Protein 3TJT (pdb70)

InterPro domains:
  IPR001189 Manganese/iron superoxide dismutase [PIRSF000349] (23-232)
  IPR001189 Manganese/iron superoxide dismutase [PR01703] (35-46)
  IPR001189 Manganese/iron superoxide dismutase [PR01703] (56-69)
  IPR001189 Manganese/iron superoxide dismutase [PR01703] (102-115)
  IPR001189 Manganese/iron superoxide dismutase [PR01703] (154-162)
  IPR001189 Manganese/iron superoxide dismutase [PR01703] (191-203)
  IPR019831 Manganese/iron superoxide dismutase, N-terminal [PF00081] (31-118)
  IPR019832 Manganese/iron superoxide dismutase, C-terminal [PF02777] (125-223)
  IPR019833 Manganese/iron superoxide dismutase, binding site [PS00088] (193-200)
  IPR036314 Manganese/iron superoxide dismutase, C-terminal domain superfamily [G3DSA:3.55.40.20] (120-234)
  IPR036314 Manganese/iron superoxide dismutase, C-terminal domain superfamily [SSF54719] (121-231)
  IPR036324 Manganese/iron superoxide dismutase, N-terminal domain superfamily [G3DSA:1.10.287.990] (49-119)
  IPR036324 Manganese/iron superoxide dismutase, N-terminal domain superfamily [SSF46609] (29-120)

Organism: Clostridioides difficile (strain 630) (NCBI:txid272563)

Radius of gyration: 16.67 Å; Cα contacts (8 Å, |Δi|>4): 324; chains: 1; bounding box: 38×45×36 Å

Sequence (202 aa):
NNKFKVKPLPYAYDALEPYIDKETMKLHHDKHYQAYVDKLNAALEKYPELYNYSLCELLQNLDSLPKDIATTVRNNAGGAYNHKFFFDIMTPEKTIPSESLKEAIDRDFGSFEKFKQEFQKSALDVFGSGWAWLVATKDGKLSIMTTPNQDSPVSKNLTPIIGLDVWEHAYYLKYQNRRNEYIDNWFNVVNWNGALENYKNL

Structure (mmCIF, N/CA/C/O backbone):
data_3TJT
#
_entry.id   3TJT
#
_cell.length_a   80.399
_cell.length_b   80.399
_cell.length_c   251.631
_cell.angle_alpha   90.00
_cell.angle_beta   90.00
_cell.angle_gamma   120.00
#
_symmetry.space_group_name_H-M   'P 65 2 2'
#
loop_
_entity.id
_entity.type
_entity.pdbx_description
1 polymer 'Superoxide dismutase'
2 non-polymer 'FE (III) ION'
3 water water
#
loop_
_atom_site.group_PDB
_atom_site.id
_atom_site.type_symbol
_atom_site.label_atom_id
_atom_site.label_alt_id
_atom_site.label_comp_id
_atom_site.label_asym_id
_atom_site.label_entity_id
_atom_site.label_seq_id
_atom_site.pdbx_PDB_ins_code
_atom_site.Cartn_x
_atom_site.Cartn_y
_atom_site.Cartn_z
_atom_site.occupancy
_atom_site.B_iso_or_equiv
_atom_site.auth_seq_id
_atom_site.auth_comp_id
_atom_site.auth_asym_id
_atom_site.auth_atom_id
_atom_site.pdbx_PDB_model_num
ATOM 1 N N . ASN A 1 3 ? 41.687 -35.928 -53.391 1.00 66.66 29 ASN A N 1
ATOM 2 C CA . ASN A 1 3 ? 41.539 -35.830 -51.942 1.00 58.28 29 ASN A CA 1
ATOM 3 C C . ASN A 1 3 ? 40.387 -34.905 -51.541 1.00 56.50 29 ASN A C 1
ATOM 4 O O . ASN A 1 3 ? 40.508 -33.677 -51.599 1.00 55.90 29 ASN A O 1
ATOM 9 N N . ASN A 1 4 ? 39.271 -35.504 -51.136 1.00 49.89 30 ASN A N 1
ATOM 10 C CA . ASN A 1 4 ? 38.102 -34.744 -50.712 1.00 41.33 30 ASN A CA 1
ATOM 11 C C . ASN A 1 4 ? 37.971 -34.676 -49.193 1.00 37.78 30 ASN A C 1
ATOM 12 O O . ASN A 1 4 ? 36.868 -34.520 -48.670 1.00 35.42 30 ASN A O 1
ATOM 17 N N . LYS A 1 5 ? 39.090 -34.799 -48.486 1.00 34.26 31 LYS A N 1
ATOM 18 C CA . LYS A 1 5 ? 39.066 -34.664 -47.032 1.00 30.34 31 LYS A CA 1
ATOM 19 C C . LYS A 1 5 ? 38.810 -33.217 -46.628 1.00 27.35 31 LYS A C 1
ATOM 20 O O . LYS A 1 5 ? 39.042 -32.289 -47.411 1.00 28.14 31 LYS A O 1
ATOM 26 N N . PHE A 1 6 ? 38.316 -33.020 -45.410 1.00 23.20 32 PHE A N 1
ATOM 27 C CA . PHE A 1 6 ? 38.099 -31.674 -44.903 1.00 22.04 32 PHE A CA 1
ATOM 28 C C . PHE A 1 6 ? 39.430 -30.977 -44.683 1.00 21.77 32 PHE A C 1
ATOM 29 O O . PHE A 1 6 ? 40.423 -31.618 -44.353 1.00 24.33 32 PHE A O 1
ATOM 37 N N . LYS A 1 7 ? 39.459 -29.667 -44.898 1.00 25.10 33 LYS A N 1
ATOM 38 C CA . LYS A 1 7 ? 40.709 -28.934 -44.768 1.00 26.17 33 LYS A CA 1
ATOM 39 C C . LYS A 1 7 ? 40.593 -27.722 -43.859 1.00 21.78 33 LYS A C 1
ATOM 40 O O . LYS A 1 7 ? 39.522 -27.150 -43.693 1.00 22.66 33 LYS A O 1
ATOM 46 N N . VAL A 1 8 ? 41.707 -27.348 -43.249 1.00 21.86 34 VAL A N 1
ATOM 47 C CA . VAL A 1 8 ? 41.761 -26.120 -42.474 1.00 19.10 34 VAL A CA 1
ATOM 48 C C . VAL A 1 8 ? 41.834 -24.928 -43.424 1.00 23.62 34 VAL A C 1
ATOM 49 O O . VAL A 1 8 ? 42.721 -24.859 -44.271 1.00 24.07 34 VAL A O 1
ATOM 53 N N . LYS A 1 9 ? 40.900 -23.997 -43.289 1.00 21.36 35 LYS A N 1
ATOM 54 C CA . LYS A 1 9 ? 40.948 -22.764 -44.067 1.00 20.56 35 LYS A CA 1
ATOM 55 C C . LYS A 1 9 ? 42.077 -21.880 -43.539 1.00 22.12 35 LYS A C 1
ATOM 56 O O . LYS A 1 9 ? 42.156 -21.615 -42.337 1.00 20.15 35 LYS A O 1
ATOM 62 N N . PRO A 1 10 ? 42.974 -21.432 -44.431 1.00 22.58 36 PRO A N 1
ATOM 63 C CA . PRO A 1 10 ? 44.064 -20.564 -43.969 1.00 21.85 36 PRO A CA 1
ATOM 64 C C . PRO A 1 10 ? 43.511 -19.308 -43.312 1.00 20.40 36 PRO A C 1
ATOM 65 O O . PRO A 1 10 ? 42.489 -18.782 -43.746 1.00 22.01 36 PRO A O 1
ATOM 69 N N . LEU A 1 11 ? 44.175 -18.836 -42.265 1.00 22.62 37 LEU A N 1
ATOM 70 C CA . LEU A 1 11 ? 43.738 -17.622 -41.583 1.00 19.56 37 LEU A CA 1
ATOM 71 C C . LEU A 1 11 ? 43.610 -16.492 -42.606 1.00 22.42 37 LEU A C 1
ATOM 72 O O . LEU A 1 11 ? 44.494 -16.311 -43.442 1.00 25.01 37 LEU A O 1
ATOM 77 N N . PRO A 1 12 ? 42.495 -15.751 -42.563 1.00 22.93 38 PRO A N 1
ATOM 78 C CA . PRO A 1 12 ? 42.199 -14.737 -43.591 1.00 23.61 38 PRO A CA 1
ATOM 79 C C . PRO A 1 12 ? 42.970 -13.414 -43.447 1.00 27.12 38 PRO A C 1
ATOM 80 O O . PRO A 1 12 ? 42.663 -12.459 -44.163 1.00 24.24 38 PRO A O 1
ATOM 84 N N . TYR A 1 13 ? 43.927 -13.353 -42.527 1.00 25.33 39 TYR A N 1
ATOM 85 C CA . TYR A 1 13 ? 44.701 -12.138 -42.264 1.00 22.87 39 TYR A CA 1
ATOM 86 C C . TYR A 1 13 ? 45.960 -12.584 -41.532 1.00 24.76 39 TYR A C 1
ATOM 87 O O . TYR A 1 13 ? 46.090 -13.755 -41.182 1.00 22.19 39 TYR A O 1
ATOM 96 N N . ALA A 1 14 ? 46.889 -11.662 -41.301 1.00 23.31 40 ALA A N 1
ATOM 97 C CA . ALA A 1 14 ? 48.121 -12.003 -40.603 1.00 24.29 40 ALA A CA 1
ATOM 98 C C . ALA A 1 14 ? 47.813 -12.445 -39.170 1.00 21.45 40 ALA A C 1
ATOM 99 O O . ALA A 1 14 ? 46.817 -12.014 -38.587 1.00 20.42 40 ALA A O 1
ATOM 101 N N . TYR A 1 15 ? 48.680 -13.272 -38.595 1.00 22.97 41 TYR A N 1
ATOM 102 C CA . TYR A 1 15 ? 48.431 -13.784 -37.248 1.00 21.55 41 TYR A CA 1
ATOM 103 C C . TYR A 1 15 ? 48.462 -12.693 -36.175 1.00 23.12 41 TYR A C 1
ATOM 104 O O . TYR A 1 15 ? 47.868 -12.860 -35.110 1.00 22.85 41 TYR A O 1
ATOM 113 N N . ASP A 1 16 ? 49.140 -11.577 -36.452 1.00 20.65 42 ASP A N 1
ATOM 114 C CA . ASP A 1 16 ? 49.159 -10.452 -35.523 1.00 19.51 42 ASP A CA 1
ATOM 115 C C . ASP A 1 16 ? 48.173 -9.337 -35.902 1.00 19.49 42 ASP A C 1
ATOM 116 O O . ASP A 1 16 ? 48.193 -8.250 -35.324 1.00 19.60 42 ASP A O 1
ATOM 121 N N . ALA A 1 17 ? 47.297 -9.613 -36.864 1.00 22.31 43 ALA A N 1
ATOM 122 C CA . ALA A 1 17 ? 46.415 -8.578 -37.408 1.00 22.23 43 ALA A CA 1
ATOM 123 C C . ALA A 1 17 ? 45.361 -8.096 -36.413 1.00 24.01 43 ALA A C 1
ATOM 124 O O . ALA A 1 17 ? 44.840 -6.986 -36.539 1.00 21.01 43 ALA A O 1
ATOM 126 N N . LEU A 1 18 ? 45.061 -8.921 -35.410 1.00 19.18 44 LEU A N 1
ATOM 127 C CA . LEU A 1 18 ? 44.022 -8.589 -34.445 1.00 18.28 44 LEU A CA 1
ATOM 128 C C . LEU A 1 18 ? 44.569 -8.023 -33.129 1.00 19.69 44 LEU A C 1
ATOM 129 O O . LEU A 1 18 ? 43.816 -7.783 -32.186 1.00 18.81 44 LEU A O 1
ATOM 134 N N . GLU A 1 19 ? 45.877 -7.799 -33.071 1.00 20.93 45 GLU A N 1
ATOM 135 C CA . GLU A 1 19 ? 46.472 -7.090 -31.941 1.00 21.80 45 GLU A CA 1
ATOM 136 C C . GLU A 1 19 ? 45.969 -5.641 -31.917 1.00 24.54 45 GLU A C 1
ATOM 137 O O . GLU A 1 19 ? 45.763 -5.037 -32.967 1.00 25.21 45 GLU A O 1
ATOM 143 N N . PRO A 1 20 ? 45.796 -5.063 -30.721 1.00 21.77 46 PRO A N 1
ATOM 144 C CA . PRO A 1 20 ? 46.131 -5.662 -29.427 1.00 24.98 46 PRO A CA 1
ATOM 145 C C . PRO A 1 20 ? 44.929 -6.325 -28.773 1.00 24.74 46 PRO A C 1
ATOM 146 O O . PRO A 1 20 ? 44.938 -6.501 -27.564 1.00 28.36 46 PRO A O 1
ATOM 150 N N . TYR A 1 21 ? 43.909 -6.677 -29.547 1.00 21.87 47 TYR A N 1
ATOM 151 C CA . TYR A 1 21 ? 42.698 -7.247 -28.960 1.00 19.88 47 TYR A CA 1
ATOM 152 C C . TYR A 1 21 ? 42.810 -8.748 -28.726 1.00 19.55 47 TYR A C 1
ATOM 153 O O . TYR A 1 21 ? 42.301 -9.276 -27.728 1.00 21.27 47 TYR A O 1
ATOM 162 N N . ILE A 1 22 ? 43.459 -9.429 -29.662 1.00 19.29 48 ILE A N 1
ATOM 163 C CA . ILE A 1 22 ? 43.793 -10.839 -29.517 1.00 17.86 48 ILE A CA 1
ATOM 164 C C . ILE A 1 22 ? 45.255 -11.009 -29.888 1.00 22.77 48 ILE A C 1
ATOM 165 O O . ILE A 1 22 ? 45.680 -10.583 -30.957 1.00 20.85 48 ILE A O 1
ATOM 170 N N . ASP A 1 23 ? 46.022 -11.638 -29.007 1.00 20.27 49 ASP A N 1
ATOM 171 C CA . ASP A 1 23 ? 47.461 -11.785 -29.221 1.00 21.30 49 ASP A CA 1
ATOM 172 C C . ASP A 1 23 ? 47.836 -12.755 -30.340 1.00 20.15 49 ASP A C 1
ATOM 173 O O . ASP A 1 23 ? 47.150 -13.751 -30.593 1.00 19.37 49 ASP A O 1
ATOM 178 N N . LYS A 1 24 ? 48.956 -12.467 -30.996 1.00 18.89 50 LYS A N 1
ATOM 179 C CA . LYS A 1 24 ? 49.467 -13.300 -32.077 1.00 19.67 50 LYS A CA 1
ATOM 180 C C . LYS A 1 24 ? 49.726 -14.743 -31.645 1.00 19.16 50 LYS A C 1
ATOM 181 O O . LYS A 1 24 ? 49.489 -15.679 -32.401 1.00 18.21 50 LYS A O 1
ATOM 187 N N . GLU A 1 25 ? 50.228 -14.923 -30.430 1.00 19.64 51 GLU A N 1
ATOM 188 C CA . GLU A 1 25 ? 50.537 -16.269 -29.963 1.00 19.62 51 GLU A CA 1
ATOM 189 C C . GLU A 1 25 ? 49.260 -17.113 -29.901 1.00 18.09 51 GLU A C 1
ATOM 190 O O . GLU A 1 25 ? 49.251 -18.285 -30.285 1.00 18.11 51 GLU A O 1
ATOM 196 N N . THR A 1 26 ? 48.190 -16.495 -29.429 1.00 16.34 52 THR A N 1
ATOM 197 C CA . THR A 1 26 ? 46.894 -17.174 -29.359 1.00 19.04 52 THR A CA 1
ATOM 198 C C . THR A 1 26 ? 46.324 -17.463 -30.746 1.00 18.41 52 THR A C 1
ATOM 199 O O . THR A 1 26 ? 45.788 -18.544 -30.994 1.00 16.14 52 THR A O 1
ATOM 203 N N . MET A 1 27 ? 46.452 -16.516 -31.671 1.00 15.92 53 MET A N 1
ATOM 204 C CA . MET A 1 27 ? 45.994 -16.789 -33.035 1.00 17.20 53 MET A CA 1
ATOM 205 C C . MET A 1 27 ? 46.709 -17.997 -33.634 1.00 17.83 53 MET A C 1
ATOM 206 O O . MET A 1 27 ? 46.086 -18.836 -34.283 1.00 17.65 53 MET A O 1
ATOM 211 N N . LYS A 1 28 ? 48.018 -18.094 -33.408 1.00 17.24 54 LYS A N 1
ATOM 212 C CA . LYS A 1 28 ? 48.797 -19.230 -33.889 1.00 18.85 54 LYS A CA 1
ATOM 213 C C . LYS A 1 28 ? 48.319 -20.553 -33.283 1.00 19.10 54 LYS A C 1
ATOM 214 O O . LYS A 1 28 ? 48.087 -21.520 -33.997 1.00 18.05 54 LYS A O 1
ATOM 220 N N . LEU A 1 29 ? 48.169 -20.588 -31.964 1.00 19.30 55 LEU A N 1
ATOM 221 C CA . LEU A 1 29 ? 47.736 -21.812 -31.303 1.00 17.44 55 LEU A CA 1
ATOM 222 C C . LEU A 1 29 ? 46.313 -22.148 -31.709 1.00 15.80 55 LEU A C 1
ATOM 223 O O . LEU A 1 29 ? 46.002 -23.289 -32.033 1.00 17.51 55 LEU A O 1
ATOM 228 N N . HIS A 1 30 ? 45.450 -21.147 -31.676 1.00 16.11 56 HIS A N 1
ATOM 229 C CA . HIS A 1 30 ? 44.022 -21.362 -31.906 1.00 15.51 56 HIS A CA 1
ATOM 230 C C . HIS A 1 30 ? 43.802 -21.925 -33.312 1.00 19.71 56 HIS A C 1
ATOM 231 O O . HIS A 1 30 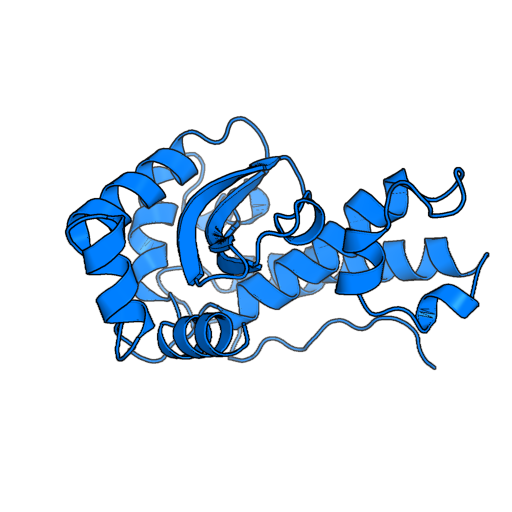? 43.049 -22.883 -33.504 1.00 17.76 56 HIS A O 1
ATOM 238 N N . HIS A 1 31 ? 44.470 -21.339 -34.303 1.00 16.53 57 HIS A N 1
ATOM 239 C CA . HIS A 1 31 ? 44.301 -21.790 -35.682 1.00 17.21 57 HIS A CA 1
ATOM 240 C C . HIS A 1 31 ? 45.139 -23.025 -36.016 1.00 19.33 57 HIS A C 1
ATOM 241 O O . HIS A 1 31 ? 44.626 -24.013 -36.547 1.00 18.19 57 HIS A O 1
ATOM 248 N N . ASP A 1 32 ? 46.433 -22.976 -35.707 1.00 18.52 58 ASP A N 1
ATOM 249 C CA . ASP A 1 32 ? 47.355 -24.019 -36.160 1.00 18.84 58 ASP A CA 1
ATOM 250 C C . ASP A 1 32 ? 47.318 -25.298 -35.323 1.00 18.12 58 ASP A C 1
ATOM 251 O O . ASP A 1 32 ? 47.686 -26.360 -35.811 1.00 18.76 58 ASP A O 1
ATOM 256 N N . LYS A 1 33 ? 46.906 -25.190 -34.062 1.00 19.03 59 LYS A N 1
ATOM 257 C CA . LYS A 1 33 ? 46.795 -26.370 -33.205 1.00 18.52 59 LYS A CA 1
ATOM 258 C C . LYS A 1 33 ? 45.346 -26.818 -32.962 1.00 17.84 59 LYS A C 1
ATOM 259 O O . LYS A 1 33 ? 44.987 -27.948 -33.284 1.00 19.18 59 LYS A O 1
ATOM 265 N N . HIS A 1 34 ? 44.525 -25.946 -32.382 1.00 18.36 60 HIS A N 1
ATOM 266 C CA . HIS A 1 34 ? 43.163 -26.349 -32.003 1.00 16.45 60 HIS A CA 1
ATOM 267 C C . HIS A 1 34 ? 42.275 -26.619 -33.221 1.00 17.41 60 HIS A C 1
ATOM 268 O O . HIS A 1 34 ? 41.692 -27.689 -33.349 1.00 17.64 60 HIS A O 1
ATOM 275 N N . TYR A 1 35 ? 42.168 -25.643 -34.112 1.00 15.79 61 TYR A N 1
ATOM 276 C CA . TYR A 1 35 ? 41.339 -25.810 -35.308 1.00 16.39 61 TYR A CA 1
ATOM 277 C C . TYR A 1 35 ? 41.852 -27.002 -36.125 1.00 18.72 61 TYR A C 1
ATOM 278 O O . TYR A 1 35 ? 41.084 -27.898 -36.510 1.00 18.95 61 TYR A O 1
ATOM 287 N N . GLN A 1 36 ? 43.162 -27.055 -36.341 1.00 17.52 62 GLN A N 1
ATOM 288 C CA . GLN A 1 36 ? 43.773 -28.183 -37.030 1.00 21.21 62 GLN A CA 1
ATOM 289 C C . GLN A 1 36 ? 43.408 -29.552 -36.435 1.00 19.84 62 GLN A C 1
ATOM 290 O O . GLN A 1 36 ? 43.150 -30.502 -37.173 1.00 21.10 62 GLN A O 1
ATOM 296 N N . ALA A 1 37 ? 43.406 -29.656 -35.109 1.00 18.36 63 ALA A N 1
ATOM 297 C CA . ALA A 1 37 ? 43.080 -30.920 -34.446 1.00 18.94 63 ALA A CA 1
ATOM 298 C C . ALA A 1 37 ? 41.642 -31.363 -34.719 1.00 19.93 63 ALA A C 1
ATOM 299 O O . ALA A 1 37 ? 41.391 -32.548 -34.931 1.00 19.52 63 ALA A O 1
ATOM 301 N N . TYR A 1 38 ? 40.695 -30.427 -34.691 1.00 19.09 64 TYR A N 1
ATOM 302 C CA . TYR A 1 38 ? 39.308 -30.789 -35.012 1.00 17.66 64 TYR A CA 1
ATOM 303 C C . TYR A 1 38 ? 39.203 -31.366 -36.418 1.00 19.35 64 TYR A C 1
ATOM 304 O O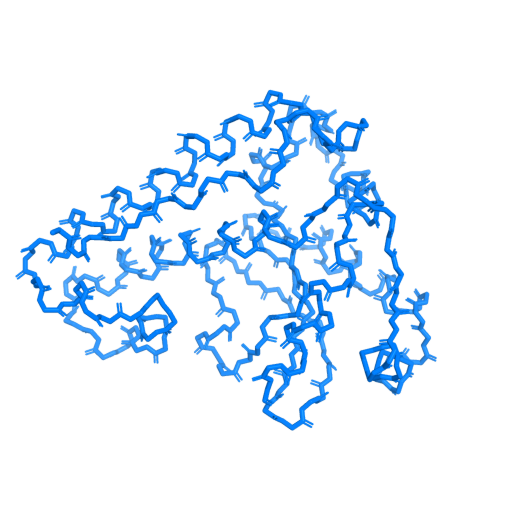 . TYR A 1 38 ? 38.533 -32.371 -36.642 1.00 19.55 64 TYR A O 1
ATOM 313 N N . VAL A 1 39 ? 39.872 -30.727 -37.369 1.00 18.84 65 VAL A N 1
ATOM 314 C CA . VAL A 1 39 ? 39.829 -31.196 -38.749 1.00 19.85 65 VAL A CA 1
ATOM 315 C C . VAL A 1 39 ? 40.499 -32.566 -38.885 1.00 20.67 65 VAL A C 1
ATOM 316 O O . VAL A 1 39 ? 39.981 -33.460 -39.557 1.00 20.75 65 VAL A O 1
ATOM 320 N N . ASP A 1 40 ? 41.649 -32.745 -38.244 1.00 21.31 66 ASP A N 1
ATOM 321 C CA . ASP A 1 40 ? 42.351 -34.025 -38.330 1.00 21.68 66 ASP A CA 1
ATOM 322 C C . ASP A 1 40 ? 41.519 -35.161 -37.726 1.00 21.40 66 ASP A C 1
ATOM 323 O O . ASP A 1 40 ? 41.447 -36.259 -38.286 1.00 21.53 66 ASP A O 1
ATOM 328 N N . LYS A 1 41 ? 40.893 -34.902 -36.580 1.00 19.24 67 LYS A N 1
ATOM 329 C CA . LYS A 1 41 ? 40.123 -35.944 -35.902 1.00 20.00 67 LYS A CA 1
ATOM 330 C C . LYS A 1 41 ? 38.857 -36.285 -36.687 1.00 20.99 67 LYS A C 1
ATOM 331 O O . LYS A 1 41 ? 38.455 -37.455 -36.773 1.00 20.31 67 LYS A O 1
ATOM 337 N N . LEU A 1 42 ? 38.228 -35.263 -37.256 1.00 19.59 68 LEU A N 1
ATOM 338 C CA . LEU A 1 42 ? 37.070 -35.484 -38.128 1.00 19.39 68 LEU A CA 1
ATOM 339 C C . LEU A 1 42 ? 37.447 -36.374 -39.310 1.00 20.29 68 LEU A C 1
ATOM 340 O O . LEU A 1 42 ? 36.784 -37.380 -39.584 1.00 20.99 68 LEU A O 1
ATOM 345 N N . ASN A 1 43 ? 38.510 -36.009 -40.016 1.00 19.51 69 ASN A N 1
ATOM 346 C CA . ASN A 1 43 ? 38.943 -36.809 -41.160 1.00 21.47 69 ASN A CA 1
ATOM 347 C C . ASN A 1 43 ? 39.233 -38.251 -40.768 1.00 22.63 69 ASN A C 1
ATOM 348 O O . ASN A 1 43 ? 38.887 -39.178 -41.494 1.00 22.17 69 ASN A O 1
ATOM 353 N N . ALA A 1 44 ? 39.861 -38.434 -39.608 1.00 24.40 70 ALA A N 1
ATOM 354 C CA . ALA A 1 44 ? 40.186 -39.774 -39.122 1.00 25.12 70 ALA A CA 1
ATOM 355 C C . ALA A 1 44 ? 38.930 -40.617 -38.904 1.00 24.96 70 ALA A C 1
ATOM 356 O O . ALA A 1 44 ? 38.883 -41.791 -39.279 1.00 26.02 70 ALA A O 1
ATOM 358 N N . ALA A 1 45 ? 37.916 -40.008 -38.296 1.00 22.68 71 ALA A N 1
ATOM 359 C CA . ALA A 1 45 ? 36.659 -40.692 -37.989 1.00 24.74 71 ALA A CA 1
ATOM 360 C C . ALA A 1 45 ? 35.883 -41.094 -39.239 1.00 24.26 71 ALA A C 1
ATOM 361 O O . ALA A 1 45 ? 35.128 -42.066 -39.224 1.00 27.78 71 ALA A O 1
ATOM 363 N N . LEU A 1 46 ? 36.062 -40.347 -40.321 1.00 23.05 72 LEU A N 1
ATOM 364 C CA . LEU A 1 46 ? 35.302 -40.617 -41.541 1.00 22.85 72 LEU A CA 1
ATOM 365 C C . LEU A 1 46 ? 35.982 -41.610 -42.491 1.00 23.18 72 LEU A C 1
ATOM 366 O O . LEU A 1 46 ? 35.405 -41.989 -43.514 1.00 25.53 72 LEU A O 1
ATOM 371 N N . GLU A 1 47 ? 37.194 -42.042 -42.153 1.00 23.79 73 GLU A N 1
ATOM 372 C CA . GLU A 1 47 ? 37.901 -43.010 -42.984 1.00 25.49 73 GLU A CA 1
ATOM 373 C C . GLU A 1 47 ? 37.072 -44.280 -43.167 1.00 27.99 73 GLU A C 1
ATOM 374 O O . GLU A 1 47 ? 37.124 -44.923 -44.210 1.00 29.18 73 GLU A O 1
ATOM 380 N N . LYS A 1 48 ? 36.295 -44.612 -42.145 1.00 25.68 74 LYS A N 1
ATOM 381 C CA . LYS A 1 48 ? 35.443 -45.800 -42.141 1.00 30.87 74 LYS A CA 1
ATOM 382 C C . LYS A 1 48 ? 34.224 -45.631 -43.051 1.00 29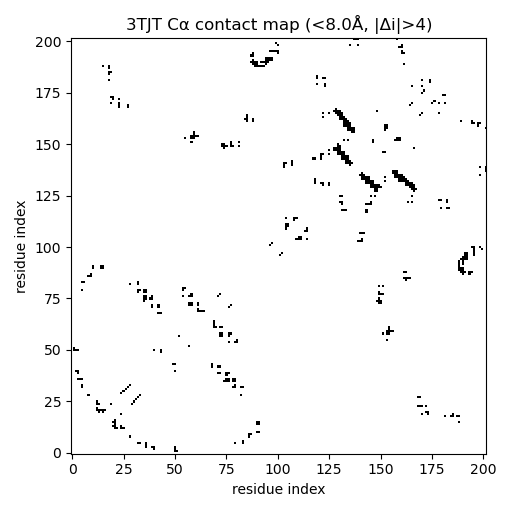.33 74 LYS A C 1
ATOM 383 O O . LYS A 1 48 ? 33.642 -46.612 -43.526 1.00 28.42 74 LYS A O 1
ATOM 389 N N . TYR A 1 49 ? 33.839 -44.379 -43.284 1.00 25.39 75 TYR A N 1
ATOM 390 C CA . TYR A 1 49 ? 32.660 -44.061 -44.089 1.00 26.71 75 TYR A CA 1
ATOM 391 C C . TYR A 1 49 ? 32.994 -42.960 -45.091 1.00 24.45 75 TYR A C 1
ATOM 392 O O . TYR A 1 49 ? 32.504 -41.833 -44.968 1.00 24.71 75 TYR A O 1
ATOM 401 N N . PRO A 1 50 ? 33.836 -43.272 -46.083 1.00 25.38 76 PRO A N 1
ATOM 402 C CA . PRO A 1 50 ? 34.398 -42.215 -46.935 1.00 26.50 76 PRO A CA 1
ATOM 403 C C . PRO A 1 50 ? 33.362 -41.428 -47.736 1.00 24.50 76 PRO A C 1
ATOM 404 O O . PRO A 1 50 ? 33.671 -40.325 -48.186 1.00 24.28 76 PRO A O 1
ATOM 408 N N . GLU A 1 51 ? 32.155 -41.958 -47.917 1.00 24.50 77 GLU A N 1
ATOM 409 C CA . GLU A 1 51 ? 31.136 -41.174 -48.611 1.00 25.77 77 GLU A CA 1
ATOM 410 C C . GLU A 1 51 ? 30.794 -39.895 -47.840 1.00 23.13 77 GLU A C 1
ATOM 411 O O . GLU A 1 51 ? 30.306 -38.927 -48.417 1.00 23.28 77 GLU A O 1
ATOM 417 N N . LEU A 1 52 ? 31.046 -39.889 -46.536 1.00 22.09 78 LEU A N 1
ATOM 418 C CA . LEU A 1 52 ? 30.728 -38.714 -45.726 1.00 20.95 78 LEU A CA 1
ATOM 419 C C . LEU A 1 52 ? 31.656 -37.530 -46.005 1.00 21.32 78 LEU A C 1
ATOM 420 O O . LEU A 1 52 ? 31.352 -36.393 -45.631 1.00 21.20 78 LEU A O 1
ATOM 425 N N . TYR A 1 53 ? 32.779 -37.783 -46.670 1.00 21.94 79 TYR A N 1
ATOM 426 C CA . TYR A 1 53 ? 33.656 -36.684 -47.074 1.00 21.69 79 TYR A CA 1
ATOM 427 C C . TYR A 1 53 ? 32.949 -35.806 -48.099 1.00 23.71 79 TYR A C 1
ATOM 428 O O . TYR A 1 53 ? 33.351 -34.670 -48.333 1.00 24.49 79 TYR A O 1
ATOM 437 N N . ASN A 1 54 ? 31.893 -36.335 -48.713 1.00 23.87 80 ASN A N 1
ATOM 438 C CA . ASN A 1 54 ? 31.125 -35.558 -49.679 1.00 23.96 80 ASN A CA 1
ATOM 439 C C . ASN A 1 54 ? 29.982 -34.752 -49.062 1.00 25.56 80 ASN A C 1
ATOM 440 O O . ASN A 1 54 ? 29.328 -33.970 -49.750 1.00 26.17 80 ASN A O 1
ATOM 445 N N . TYR A 1 55 ? 29.742 -34.931 -47.764 1.00 21.51 81 TYR A N 1
ATOM 446 C CA . TYR A 1 55 ? 28.840 -34.043 -47.045 1.00 20.81 81 TYR A CA 1
ATOM 447 C C . TYR A 1 55 ? 29.592 -32.742 -46.767 1.00 20.95 81 TYR A C 1
ATOM 448 O O . TYR A 1 55 ? 30.811 -32.747 -46.601 1.00 23.13 81 TYR A O 1
ATOM 457 N N . SER A 1 56 ? 28.865 -31.635 -46.695 1.00 20.73 82 SER A N 1
ATOM 458 C CA . SER A 1 56 ? 29.444 -30.397 -46.184 1.00 22.03 82 SER A CA 1
ATOM 459 C C . SER A 1 56 ? 29.468 -30.475 -44.654 1.00 21.18 82 SER A C 1
ATOM 460 O O . SER A 1 56 ? 28.784 -31.316 -44.068 1.00 18.00 82 SER A O 1
ATOM 463 N N . LEU A 1 57 ? 30.242 -29.607 -44.007 1.00 21.38 83 LEU A N 1
ATOM 464 C CA . LEU A 1 57 ? 30.236 -29.565 -42.546 1.00 19.29 83 LEU A CA 1
ATOM 465 C C . LEU A 1 57 ? 28.823 -29.275 -42.042 1.00 21.41 83 LEU A C 1
ATOM 466 O O . LEU A 1 57 ? 28.375 -29.854 -41.046 1.00 20.85 83 LEU A O 1
ATOM 471 N N . CYS A 1 58 ? 28.116 -28.379 -42.729 1.00 22.04 84 CYS A N 1
ATOM 472 C CA . CYS A 1 58 ? 26.753 -28.057 -42.337 1.00 20.88 84 CYS A CA 1
ATOM 473 C C . CYS A 1 58 ? 25.847 -29.279 -42.403 1.00 19.26 84 CYS A C 1
ATOM 474 O O . CYS A 1 58 ? 25.043 -29.500 -41.500 1.00 20.27 84 CYS A O 1
ATOM 477 N N . GLU A 1 59 ? 25.983 -30.067 -43.464 1.00 18.54 85 GLU A N 1
ATOM 478 C CA . GLU A 1 59 ? 25.180 -31.280 -43.595 1.00 19.88 85 GLU A CA 1
ATOM 479 C C . GLU A 1 59 ? 25.469 -32.267 -42.467 1.00 18.98 85 GLU A C 1
ATOM 480 O O . GLU A 1 59 ? 24.553 -32.886 -41.917 1.00 19.68 85 GLU A O 1
ATOM 486 N N . LEU A 1 60 ? 26.741 -32.419 -42.125 1.00 17.96 86 LEU A N 1
ATOM 487 C CA . LEU A 1 60 ? 27.100 -33.250 -40.979 1.00 19.45 86 LEU A CA 1
ATOM 488 C C . LEU A 1 60 ? 26.418 -32.741 -39.707 1.00 18.73 86 LEU A C 1
ATOM 489 O O . LEU A 1 60 ? 25.802 -33.515 -38.962 1.00 19.00 86 LEU A O 1
ATOM 494 N N . LEU A 1 61 ? 26.502 -31.439 -39.465 1.00 16.60 87 LEU A N 1
ATOM 495 C CA . LEU A 1 61 ? 25.920 -30.866 -38.258 1.00 15.42 87 LEU A CA 1
ATOM 496 C C . LEU A 1 61 ? 24.393 -30.926 -38.234 1.00 18.24 87 LEU A C 1
ATOM 497 O O . LEU A 1 61 ? 23.787 -30.927 -37.168 1.00 18.80 87 LEU A O 1
ATOM 502 N N . GLN A 1 62 ? 23.774 -30.966 -39.415 1.00 19.52 88 GLN A N 1
ATOM 503 C CA . GLN A 1 62 ? 22.320 -31.010 -39.514 1.00 18.63 88 GLN A CA 1
ATOM 504 C C . GLN A 1 62 ? 21.767 -32.426 -39.403 1.00 22.20 88 GLN A C 1
ATOM 505 O O . GLN A 1 62 ? 20.550 -32.611 -39.327 1.00 19.89 88 GLN A O 1
ATOM 511 N N . ASN A 1 63 ? 22.650 -33.419 -39.421 1.00 17.52 89 ASN A N 1
ATOM 512 C CA . ASN A 1 63 ? 22.215 -34.814 -39.440 1.00 17.77 89 ASN A CA 1
ATOM 513 C C . ASN A 1 63 ? 22.898 -35.696 -38.398 1.00 20.76 89 ASN A C 1
ATOM 514 O O . ASN A 1 63 ? 23.038 -36.905 -38.590 1.00 20.10 89 ASN A O 1
ATOM 519 N N . LEU A 1 64 ? 23.301 -35.085 -37.285 1.00 19.08 90 LEU A N 1
ATOM 520 C CA . LEU A 1 64 ? 24.037 -35.804 -36.253 1.00 18.16 90 LEU A CA 1
ATOM 521 C C . LEU A 1 64 ? 23.266 -37.022 -35.742 1.00 20.84 90 LEU A C 1
ATOM 522 O O . LEU A 1 64 ? 23.857 -38.068 -35.484 1.00 23.08 90 LEU A O 1
ATOM 527 N N . ASP A 1 65 ? 21.958 -36.876 -35.587 1.00 20.12 91 ASP A N 1
ATOM 528 C CA . ASP A 1 65 ? 21.139 -37.947 -35.024 1.00 23.02 91 ASP A CA 1
ATOM 529 C C . ASP A 1 65 ? 20.807 -39.055 -36.026 1.00 24.42 91 ASP A C 1
ATOM 530 O O . ASP A 1 65 ? 20.179 -40.051 -35.662 1.00 25.51 91 ASP A O 1
ATOM 535 N N . SER A 1 66 ? 21.213 -38.889 -37.280 1.00 19.56 92 SER A N 1
ATOM 536 C CA . SER A 1 66 ? 20.992 -39.949 -38.270 1.00 22.17 92 SER A CA 1
ATOM 537 C C . SER A 1 66 ? 22.282 -40.532 -38.863 1.00 24.71 92 SER A C 1
ATOM 538 O O . SER A 1 66 ? 22.237 -41.440 -39.696 1.00 24.13 92 SER A O 1
ATOM 541 N N . LEU A 1 67 ? 23.434 -40.014 -38.443 1.00 19.40 93 LEU A N 1
ATOM 542 C CA . LEU A 1 67 ? 24.703 -40.592 -38.844 1.00 17.34 93 LEU A CA 1
ATOM 543 C C . LEU A 1 67 ? 24.828 -41.975 -38.219 1.00 19.73 93 LEU A C 1
ATOM 544 O O . LEU A 1 67 ? 24.123 -42.282 -37.259 1.00 22.30 93 LEU A O 1
ATOM 549 N N . PRO A 1 68 ? 25.728 -42.808 -38.752 1.00 20.84 94 PRO A N 1
ATOM 550 C CA . PRO A 1 68 ? 25.972 -44.104 -38.104 1.00 23.73 94 PRO A CA 1
ATOM 551 C C . PRO A 1 68 ? 26.328 -43.918 -36.623 1.00 26.39 94 PRO A C 1
ATOM 552 O O . PRO A 1 68 ? 27.088 -43.014 -36.268 1.00 22.90 94 PRO A O 1
ATOM 556 N N . LYS A 1 69 ? 25.765 -44.770 -35.772 1.00 25.91 95 LYS A N 1
ATOM 557 C CA . LYS A 1 69 ? 25.847 -44.598 -34.324 1.00 28.48 95 LYS A CA 1
ATOM 558 C C . LYS A 1 69 ? 27.275 -44.472 -33.806 1.00 22.42 95 LYS A C 1
ATOM 559 O O . LYS A 1 69 ? 27.525 -43.735 -32.852 1.00 26.73 95 LYS A O 1
ATOM 565 N N . ASP A 1 70 ? 28.207 -45.183 -34.429 1.00 24.88 96 ASP A N 1
ATOM 566 C CA . ASP A 1 70 ? 29.553 -45.283 -33.870 1.00 25.03 96 ASP A CA 1
ATOM 567 C C . ASP A 1 70 ? 30.392 -44.012 -34.047 1.00 29.48 96 ASP A C 1
ATOM 568 O O . ASP A 1 70 ? 31.406 -43.841 -33.374 1.00 26.64 96 ASP A O 1
ATOM 573 N N . ILE A 1 71 ? 29.966 -43.115 -34.930 1.00 23.19 97 ILE A N 1
ATOM 574 C CA . ILE A 1 71 ? 30.708 -41.873 -35.134 1.00 23.81 97 ILE A CA 1
ATOM 575 C C . ILE A 1 71 ? 29.919 -40.608 -34.789 1.00 22.67 97 ILE A C 1
ATOM 576 O O . ILE A 1 71 ? 30.439 -39.504 -34.921 1.00 23.12 97 ILE A O 1
ATOM 581 N N . ALA A 1 72 ? 28.676 -40.757 -34.349 1.00 21.32 98 ALA A N 1
ATOM 582 C CA . ALA A 1 72 ? 27.820 -39.595 -34.141 1.00 22.96 98 ALA A CA 1
ATOM 583 C C . ALA A 1 72 ? 28.440 -38.566 -33.196 1.00 24.20 98 ALA A C 1
ATOM 584 O O . ALA A 1 72 ? 28.446 -37.366 -33.479 1.00 20.77 98 ALA A O 1
ATOM 586 N N . THR A 1 73 ? 28.956 -39.034 -32.067 1.00 20.72 99 THR A N 1
ATOM 587 C CA . THR A 1 73 ? 29.517 -38.119 -31.079 1.00 22.83 99 THR A CA 1
ATOM 588 C C . THR A 1 73 ? 30.818 -37.489 -31.565 1.00 17.85 99 THR A C 1
ATOM 589 O O . THR A 1 73 ? 31.028 -36.286 -31.409 1.00 21.55 99 THR A O 1
ATOM 593 N N . THR A 1 74 ? 31.687 -38.286 -32.168 1.00 19.63 100 THR A N 1
ATOM 594 C CA . THR A 1 74 ? 32.962 -37.749 -32.625 1.00 19.95 100 THR A CA 1
ATOM 595 C C . THR A 1 74 ? 32.732 -36.737 -33.744 1.00 22.83 100 THR A C 1
ATOM 596 O O . THR A 1 74 ? 33.445 -35.742 -33.837 1.00 18.79 100 THR A O 1
ATOM 600 N N . VAL A 1 75 ? 31.725 -36.973 -34.581 1.00 18.61 101 VAL A N 1
ATOM 601 C CA . VAL A 1 75 ? 31.402 -35.985 -35.610 1.00 17.23 101 VAL A CA 1
ATOM 602 C C . VAL A 1 75 ? 30.808 -34.714 -35.003 1.00 17.07 101 VAL A C 1
ATOM 603 O O . VAL A 1 75 ? 31.166 -33.610 -35.402 1.00 17.59 101 VAL A O 1
ATOM 607 N N . ARG A 1 76 ? 29.911 -34.860 -34.032 1.00 15.25 102 ARG A N 1
ATOM 608 C CA . ARG A 1 76 ? 29.354 -33.704 -33.340 1.00 17.42 102 ARG A CA 1
ATOM 609 C C . ARG A 1 76 ? 30.485 -32.816 -32.814 1.00 17.53 102 ARG A C 1
ATOM 610 O O . ARG A 1 76 ? 30.513 -31.605 -33.035 1.00 15.87 102 ARG A O 1
ATOM 618 N N . ASN A 1 77 ? 31.439 -33.426 -32.130 1.00 16.83 103 ASN A N 1
ATOM 619 C CA . ASN A 1 77 ? 32.507 -32.638 -31.518 1.00 15.40 103 ASN A CA 1
ATOM 620 C C . ASN A 1 77 ? 33.490 -32.049 -32.525 1.00 16.46 103 ASN A C 1
ATOM 621 O O . ASN A 1 77 ? 33.881 -30.888 -32.404 1.00 15.82 103 ASN A O 1
ATOM 626 N N . ASN A 1 78 ? 33.881 -32.839 -33.518 1.00 15.54 104 ASN A N 1
ATOM 627 C CA . ASN A 1 78 ? 34.969 -32.428 -34.399 1.00 17.38 104 ASN A CA 1
ATOM 628 C C . ASN A 1 78 ? 34.502 -31.674 -35.643 1.00 18.94 104 ASN A C 1
ATOM 629 O O . ASN A 1 78 ? 35.142 -30.712 -36.055 1.00 16.86 104 ASN A O 1
ATOM 634 N N . ALA A 1 79 ? 33.382 -32.088 -36.235 1.00 17.42 105 ALA A N 1
ATOM 635 C CA . ALA A 1 79 ? 32.763 -31.251 -37.268 1.00 18.16 105 ALA A CA 1
ATOM 636 C C . ALA A 1 79 ? 32.315 -29.947 -36.626 1.00 18.18 105 ALA A C 1
ATOM 637 O O . ALA A 1 79 ? 32.395 -28.890 -37.237 1.00 17.54 105 ALA A O 1
ATOM 639 N N . GLY A 1 80 ? 31.839 -30.026 -35.386 1.00 15.37 106 GLY A N 1
ATOM 640 C CA . GLY A 1 80 ? 31.493 -28.824 -34.650 1.00 16.51 106 GLY A CA 1
ATOM 641 C C . GLY A 1 80 ? 32.696 -27.901 -34.536 1.00 16.56 106 GLY A C 1
ATOM 642 O O . GLY A 1 80 ? 32.615 -26.706 -34.852 1.00 15.99 106 GLY A O 1
ATOM 643 N N . GLY A 1 81 ? 33.814 -28.457 -34.079 1.00 16.90 107 GLY A N 1
ATOM 644 C CA . GLY A 1 81 ? 35.029 -27.676 -33.894 1.00 15.49 107 GLY A CA 1
ATOM 645 C C . GLY A 1 81 ? 35.500 -27.072 -35.204 1.00 16.10 107 GLY A C 1
ATOM 646 O O . GLY A 1 81 ? 35.865 -25.896 -35.264 1.00 18.04 107 GLY A O 1
ATOM 647 N N . ALA A 1 82 ? 35.478 -27.874 -36.261 1.00 16.77 108 ALA A N 1
ATOM 648 C CA . ALA A 1 82 ? 35.932 -27.415 -37.571 1.00 18.32 108 ALA A CA 1
ATOM 649 C C . ALA A 1 82 ? 35.042 -26.303 -38.109 1.00 19.20 108 ALA A C 1
ATOM 650 O O . ALA A 1 82 ? 35.531 -25.276 -38.581 1.00 18.69 108 ALA A O 1
ATOM 652 N N . TYR A 1 83 ? 33.732 -26.510 -38.041 1.00 15.65 109 TYR A N 1
ATOM 653 C CA . TYR A 1 83 ? 32.798 -25.510 -38.535 1.00 16.74 109 TYR A CA 1
ATOM 654 C C . TYR A 1 83 ? 32.908 -24.217 -37.732 1.00 20.10 109 TYR A C 1
ATOM 655 O O . TYR A 1 83 ? 32.997 -23.124 -38.302 1.00 17.62 109 TYR A O 1
ATOM 664 N N . ASN A 1 84 ? 32.889 -24.341 -36.406 1.00 17.32 110 ASN A N 1
ATOM 665 C CA . ASN A 1 84 ? 32.863 -23.173 -35.542 1.00 15.65 110 ASN A CA 1
ATOM 666 C C . ASN A 1 84 ? 34.118 -22.307 -35.704 1.00 16.70 110 ASN A C 1
ATOM 667 O O . ASN A 1 84 ? 34.041 -21.081 -35.691 1.00 16.33 110 ASN A O 1
ATOM 672 N N . HIS A 1 85 ? 35.275 -22.943 -35.836 1.00 17.49 111 HIS A N 1
ATOM 673 C CA . HIS A 1 85 ? 36.511 -22.177 -35.938 1.00 16.86 111 HIS A CA 1
ATOM 674 C C . HIS A 1 85 ? 36.654 -21.514 -37.298 1.00 18.29 111 HIS A C 1
ATOM 675 O O . HIS A 1 85 ? 37.083 -20.364 -37.380 1.00 17.74 111 HIS A O 1
ATOM 682 N N . LYS A 1 86 ? 36.290 -22.221 -38.361 1.00 18.21 112 LYS A N 1
ATOM 683 C CA . LYS A 1 86 ? 36.300 -21.589 -39.677 1.00 19.19 112 LYS A CA 1
ATOM 684 C C . LYS A 1 86 ? 35.425 -20.339 -39.625 1.00 18.84 112 LYS A C 1
ATOM 685 O O . LYS A 1 86 ? 35.834 -19.257 -40.070 1.00 17.88 112 LYS A O 1
ATOM 691 N N . PHE A 1 87 ? 34.231 -20.486 -39.059 1.00 17.13 113 PHE A N 1
ATOM 692 C CA . PHE A 1 87 ? 33.287 -19.381 -38.920 1.00 17.14 113 PHE A CA 1
ATOM 693 C C . PHE A 1 87 ? 33.873 -18.242 -38.084 1.00 18.80 113 PHE A C 1
ATOM 694 O O . PHE A 1 87 ? 33.781 -17.068 -38.451 1.00 17.79 113 PHE A O 1
ATOM 702 N N . PHE A 1 88 ? 34.472 -18.601 -36.954 1.00 16.45 114 PHE A N 1
ATOM 703 C CA . PHE A 1 88 ? 35.022 -17.619 -36.022 1.00 15.33 114 PHE A CA 1
ATOM 704 C C . PHE A 1 88 ? 36.146 -16.776 -36.648 1.00 15.21 114 PHE A C 1
ATOM 705 O O . PHE A 1 88 ? 36.155 -15.548 -36.521 1.00 17.86 114 PHE A O 1
ATOM 713 N N . PHE A 1 89 ? 37.100 -17.426 -37.301 1.00 17.55 115 PHE A N 1
ATOM 714 C CA . PHE A 1 89 ? 38.188 -16.655 -37.900 1.00 17.21 115 PHE A CA 1
ATOM 715 C C . PHE A 1 89 ? 37.654 -15.782 -39.041 1.00 20.37 115 PHE A C 1
ATOM 716 O O . PHE A 1 89 ? 38.138 -14.673 -39.242 1.00 19.21 115 PHE A O 1
ATOM 724 N N . ASP A 1 90 ? 36.623 -16.260 -39.741 1.00 18.49 116 ASP A N 1
ATOM 725 C CA . ASP A 1 90 ? 35.997 -15.456 -40.804 1.00 21.83 116 ASP A CA 1
ATOM 726 C C . ASP A 1 90 ? 35.224 -14.241 -40.286 1.00 23.74 116 ASP A C 1
ATOM 727 O O . ASP A 1 90 ? 35.049 -13.248 -41.006 1.00 22.27 116 ASP A O 1
ATOM 732 N N . I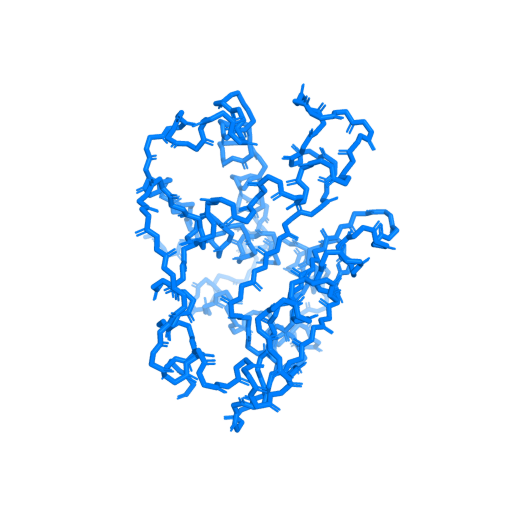LE A 1 91 ? 34.761 -14.302 -39.040 1.00 18.29 117 ILE A N 1
ATOM 733 C CA . ILE A 1 91 ? 33.892 -13.256 -38.515 1.00 17.30 117 ILE A CA 1
ATOM 734 C C . ILE A 1 91 ? 34.691 -12.156 -37.797 1.00 16.85 117 ILE A C 1
ATOM 735 O O . ILE A 1 91 ? 34.125 -11.238 -37.205 1.00 18.63 117 ILE A O 1
ATOM 740 N N . MET A 1 92 ? 36.014 -12.261 -37.864 1.00 18.37 118 MET A N 1
ATOM 741 C CA . MET A 1 92 ? 36.879 -11.215 -37.334 1.00 17.00 118 MET A CA 1
ATOM 742 C C . MET A 1 92 ? 37.686 -10.584 -38.464 1.00 16.28 118 MET A C 1
ATOM 743 O O . MET A 1 92 ? 37.902 -11.207 -39.504 1.00 17.50 118 MET A O 1
ATOM 748 N N . THR A 1 93 ? 38.138 -9.351 -38.250 1.00 17.69 119 THR A N 1
ATOM 749 C CA . THR A 1 93 ? 38.934 -8.662 -39.267 1.00 17.76 119 THR A 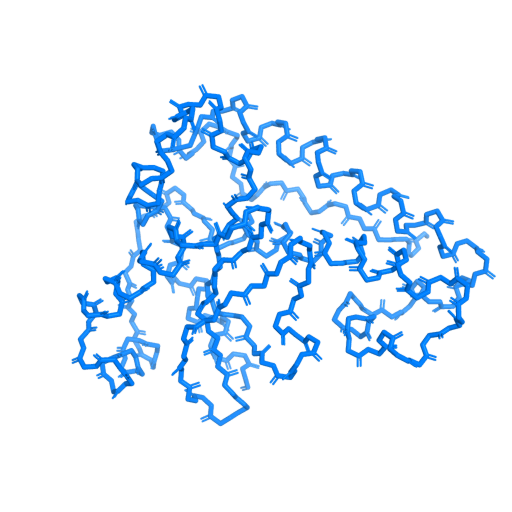CA 1
ATOM 750 C C . THR A 1 93 ? 39.715 -7.501 -38.654 1.00 16.89 119 THR A C 1
ATOM 751 O O . THR A 1 93 ? 39.254 -6.870 -37.703 1.00 18.29 119 THR A O 1
ATOM 755 N N . PRO A 1 94 ? 40.900 -7.206 -39.210 1.00 17.16 120 PRO A N 1
ATOM 756 C CA . PRO A 1 94 ? 41.636 -6.001 -38.807 1.00 20.28 120 PRO A CA 1
ATOM 757 C C . PRO A 1 94 ? 41.053 -4.725 -39.424 1.00 23.35 120 PRO A C 1
ATOM 758 O O . PRO A 1 94 ? 41.399 -3.627 -38.989 1.00 21.53 120 PRO A O 1
ATOM 762 N N . GLU A 1 95 ? 40.186 -4.868 -40.421 1.00 20.60 121 GLU A N 1
ATOM 763 C CA . GLU A 1 95 ? 39.546 -3.703 -41.042 1.00 21.83 121 GLU A CA 1
ATOM 764 C C . GLU A 1 95 ? 38.454 -3.110 -40.155 1.00 24.78 121 GLU A C 1
ATOM 765 O O . GLU A 1 95 ? 37.845 -3.812 -39.348 1.00 23.54 121 GLU A O 1
ATOM 771 N N . LYS A 1 96 ? 38.198 -1.814 -40.295 1.00 19.22 122 LYS A N 1
ATOM 772 C CA . LYS A 1 96 ? 37.115 -1.189 -39.551 1.00 18.79 122 LYS A CA 1
ATOM 773 C C . LYS A 1 96 ? 35.783 -1.424 -40.262 1.00 21.92 122 LYS A C 1
ATOM 774 O O . LYS A 1 96 ? 35.660 -1.158 -41.460 1.00 22.07 122 LYS A O 1
ATOM 780 N N . THR A 1 97 ? 34.797 -1.943 -39.531 1.00 22.84 123 THR A N 1
ATOM 781 C CA . THR A 1 97 ? 33.486 -2.232 -40.107 1.00 19.87 123 THR A CA 1
ATOM 782 C C . THR A 1 97 ? 32.391 -1.834 -39.126 1.00 19.70 123 THR A C 1
ATOM 783 O O . THR A 1 97 ? 32.629 -1.785 -37.926 1.00 19.82 123 THR A O 1
ATOM 787 N N . ILE A 1 98 ? 31.192 -1.547 -39.632 1.00 17.93 124 ILE A N 1
ATOM 788 C CA . ILE A 1 98 ? 30.056 -1.250 -38.766 1.00 19.73 124 ILE A CA 1
ATOM 789 C C . ILE A 1 98 ? 28.820 -1.931 -39.334 1.00 18.44 124 ILE A C 1
ATOM 790 O O . ILE A 1 98 ? 28.810 -2.309 -40.504 1.00 20.36 124 ILE A O 1
ATOM 795 N N . PRO A 1 99 ? 27.787 -2.121 -38.499 1.00 20.12 125 PRO A N 1
ATOM 796 C CA . PRO A 1 99 ? 26.558 -2.733 -39.013 1.00 19.96 125 PRO A CA 1
ATOM 797 C C . PRO A 1 99 ? 25.951 -1.878 -40.123 1.00 21.68 125 PRO A C 1
ATOM 798 O O . PRO A 1 99 ? 26.015 -0.654 -40.043 1.00 23.40 125 PRO A O 1
ATOM 802 N N . SER A 1 100 ? 25.365 -2.517 -41.129 1.00 21.20 126 SER A N 1
ATOM 803 C CA . SER A 1 100 ? 24.696 -1.781 -42.200 1.00 22.27 126 SER A CA 1
ATOM 804 C C . SER A 1 100 ? 23.557 -2.579 -42.823 1.00 26.79 126 SER A C 1
ATOM 805 O O . SER A 1 100 ? 23.378 -3.762 -42.529 1.00 22.39 126 SER A O 1
ATOM 808 N N . GLU A 1 101 ? 22.781 -1.909 -43.671 1.00 23.86 127 GLU A N 1
ATOM 809 C CA . GLU A 1 101 ? 21.749 -2.557 -44.474 1.00 25.50 127 GLU A CA 1
ATOM 810 C C . GLU A 1 101 ? 20.777 -3.371 -43.621 1.00 22.75 127 GLU A C 1
ATOM 811 O O . GLU A 1 101 ? 20.410 -2.948 -42.528 1.00 23.80 127 GLU A O 1
ATOM 817 N N . SER A 1 102 ? 20.343 -4.520 -44.129 1.00 24.35 128 SER A N 1
ATOM 818 C CA . SER A 1 102 ? 19.277 -5.263 -43.466 1.00 28.77 128 SER A CA 1
ATOM 819 C C . SER A 1 102 ? 19.668 -5.788 -42.083 1.00 25.96 128 SER A C 1
ATOM 820 O O . SER A 1 102 ? 18.812 -5.951 -41.226 1.00 23.87 128 SER A O 1
ATOM 823 N N . LEU A 1 103 ? 20.954 -6.056 -41.867 1.00 23.64 129 LEU A N 1
ATOM 824 C CA . LEU A 1 103 ? 21.382 -6.550 -40.558 1.00 22.57 129 LEU A CA 1
ATOM 825 C C . LEU A 1 103 ? 21.288 -5.440 -39.521 1.00 22.07 129 LEU A C 1
ATOM 826 O O . LEU A 1 103 ? 20.805 -5.656 -38.410 1.00 21.72 129 LEU A O 1
ATOM 831 N N . LYS A 1 104 ? 21.738 -4.242 -39.888 1.00 22.39 130 LYS A N 1
ATOM 832 C CA . LYS A 1 104 ? 21.617 -3.086 -39.012 1.00 23.20 130 LYS A CA 1
ATOM 833 C C . LYS A 1 104 ? 20.158 -2.867 -38.614 1.00 26.00 130 LYS A C 1
ATOM 834 O O . LYS A 1 104 ? 19.838 -2.638 -37.446 1.00 24.22 130 LYS A O 1
ATOM 840 N N . GLU A 1 105 ? 19.267 -2.939 -39.597 1.00 26.57 131 GLU A N 1
ATOM 841 C CA . GLU A 1 105 ? 17.851 -2.723 -39.331 1.00 26.66 131 GLU A CA 1
ATOM 842 C C . GLU A 1 105 ? 17.253 -3.821 -38.457 1.00 23.10 131 GLU A C 1
ATOM 843 O O . GLU A 1 105 ? 16.457 -3.544 -37.554 1.00 24.31 131 GLU A O 1
ATOM 849 N N . ALA A 1 106 ? 17.644 -5.061 -38.729 1.00 26.12 132 ALA A N 1
ATOM 850 C CA . ALA A 1 106 ? 17.126 -6.205 -37.989 1.00 23.96 132 ALA A CA 1
ATOM 851 C C . ALA A 1 106 ? 17.551 -6.146 -36.527 1.00 25.33 132 ALA A C 1
ATOM 852 O O . ALA A 1 106 ? 16.783 -6.493 -35.631 1.00 23.87 132 ALA A O 1
ATOM 854 N N . ILE A 1 107 ? 18.779 -5.704 -36.282 1.00 24.88 133 ILE A N 1
ATOM 855 C CA . ILE A 1 107 ? 19.249 -5.566 -34.913 1.00 23.12 133 ILE A CA 1
ATOM 856 C C . ILE A 1 107 ? 18.404 -4.556 -34.134 1.00 26.11 133 ILE A C 1
ATOM 857 O O . ILE A 1 107 ? 17.989 -4.817 -33.000 1.00 24.81 133 ILE A O 1
ATOM 862 N N . ASP A 1 108 ? 18.129 -3.406 -34.745 1.00 24.20 134 ASP A N 1
ATOM 863 C CA . ASP A 1 108 ? 17.276 -2.416 -34.106 1.00 27.03 134 ASP A CA 1
ATOM 864 C C . ASP A 1 108 ? 15.872 -2.977 -33.893 1.00 26.75 134 ASP A C 1
ATOM 865 O O . ASP A 1 108 ? 15.276 -2.778 -32.839 1.00 28.59 134 ASP A O 1
ATOM 870 N N . ARG A 1 109 ? 15.358 -3.684 -34.894 1.00 27.48 135 ARG A N 1
ATOM 871 C CA . ARG A 1 109 ? 14.019 -4.266 -34.814 1.00 26.17 135 ARG A CA 1
ATOM 872 C C . ARG A 1 109 ? 13.908 -5.271 -33.667 1.00 31.87 135 ARG A C 1
ATOM 873 O O . ARG A 1 109 ? 12.964 -5.234 -32.877 1.00 29.61 135 ARG A O 1
ATOM 881 N N . ASP A 1 110 ? 14.886 -6.164 -33.568 1.00 28.75 136 ASP A N 1
ATOM 882 C CA . ASP A 1 110 ? 14.768 -7.300 -32.658 1.00 26.29 136 ASP A CA 1
ATOM 883 C C . ASP A 1 110 ? 15.340 -7.074 -31.262 1.00 26.12 136 ASP A C 1
ATOM 884 O O . ASP A 1 110 ? 14.971 -7.779 -30.323 1.00 29.60 136 ASP A O 1
ATOM 889 N N . PHE A 1 111 ? 16.230 -6.095 -31.116 1.00 25.76 137 PHE A N 1
ATOM 890 C CA . PHE A 1 111 ? 16.823 -5.808 -29.812 1.00 28.64 137 PHE A CA 1
ATOM 891 C C . PHE A 1 111 ? 16.537 -4.391 -29.319 1.00 29.67 137 PHE A C 1
ATOM 892 O O . PHE A 1 111 ? 16.846 -4.054 -28.175 1.00 30.04 137 PHE A O 1
ATOM 900 N N . GLY A 1 112 ? 15.948 -3.565 -30.179 1.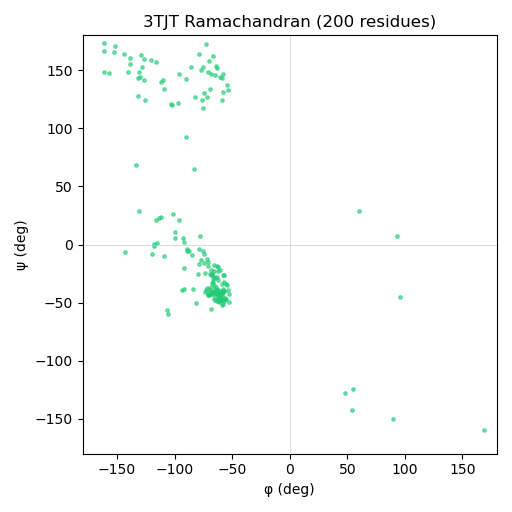00 30.00 138 GLY A N 1
ATOM 901 C CA . GLY A 1 112 ? 15.648 -2.189 -29.814 1.00 30.32 138 GLY A CA 1
ATOM 902 C C . GLY A 1 112 ? 16.723 -1.213 -30.264 1.00 34.91 138 GLY A C 1
ATOM 903 O O . GLY A 1 112 ? 16.427 -0.140 -30.802 1.00 29.88 138 GLY A O 1
ATOM 904 N N . SER A 1 113 ? 17.980 -1.581 -30.040 1.00 30.10 139 SER A N 1
ATOM 905 C CA . SER A 1 113 ? 19.106 -0.760 -30.473 1.00 29.99 139 SER A CA 1
ATOM 906 C C . SER A 1 113 ? 20.364 -1.608 -30.505 1.00 30.33 139 SER A C 1
ATOM 907 O O . SER A 1 113 ? 20.385 -2.715 -29.958 1.00 25.40 139 SER A O 1
ATOM 910 N N . PHE A 1 114 ? 21.416 -1.091 -31.131 1.00 26.96 140 PHE A N 1
ATOM 911 C CA . PHE A 1 114 ? 22.677 -1.823 -31.170 1.00 27.72 140 PHE A CA 1
ATOM 912 C C . PHE A 1 114 ? 23.238 -1.982 -29.760 1.00 27.08 140 PHE A C 1
ATOM 913 O O . PHE A 1 114 ? 23.780 -3.034 -29.411 1.00 25.46 140 PHE A O 1
ATOM 921 N N . GLU A 1 115 ? 23.119 -0.931 -28.954 1.00 29.13 141 GLU A N 1
ATOM 922 C CA . GLU A 1 115 ? 23.660 -0.957 -27.602 1.00 32.13 141 GLU A CA 1
ATOM 923 C C . GLU A 1 115 ? 22.984 -2.024 -26.743 1.00 31.16 141 GLU A C 1
ATOM 924 O O . GLU A 1 115 ? 23.639 -2.681 -25.931 1.00 28.70 141 GLU A O 1
ATOM 930 N N . LYS A 1 116 ? 21.675 -2.185 -26.915 1.00 26.86 142 LYS A N 1
ATOM 931 C CA . LYS A 1 116 ? 20.944 -3.214 -26.175 1.00 27.26 142 LYS A CA 1
ATOM 932 C C . LYS A 1 116 ? 21.339 -4.607 -26.649 1.00 24.27 142 LYS A C 1
ATOM 933 O O . LYS A 1 116 ? 21.494 -5.527 -25.840 1.00 26.34 142 LYS A O 1
ATOM 939 N N . PHE A 1 117 ? 21.493 -4.764 -27.961 1.00 23.57 143 PHE A N 1
ATOM 940 C CA . PHE A 1 117 ? 22.000 -6.013 -28.514 1.00 22.38 143 PHE A CA 1
ATOM 941 C C . PHE A 1 117 ? 23.370 -6.352 -27.911 1.00 24.13 143 PHE A C 1
ATOM 942 O O . PHE A 1 117 ? 23.621 -7.488 -27.485 1.00 21.41 143 PHE A O 1
ATOM 950 N N . LYS A 1 118 ? 24.262 -5.366 -27.899 1.00 21.22 144 LYS A N 1
ATOM 951 C CA . LYS A 1 118 ? 25.622 -5.579 -27.411 1.00 22.67 144 LYS A CA 1
ATOM 952 C C . LYS A 1 118 ? 25.640 -5.982 -25.935 1.00 24.49 144 LYS A C 1
ATOM 953 O O . LYS A 1 118 ? 26.374 -6.887 -25.545 1.00 23.08 144 LYS A O 1
ATOM 959 N N . GLN A 1 119 ? 24.843 -5.309 -25.110 1.00 23.27 145 GLN A N 1
ATOM 960 C CA . GLN A 1 119 ? 24.801 -5.639 -23.685 1.00 25.55 145 GLN A CA 1
ATOM 961 C C . GLN A 1 119 ? 24.322 -7.068 -23.457 1.00 24.12 145 GLN A C 1
ATOM 962 O O . GLN A 1 119 ? 24.858 -7.774 -22.599 1.00 22.58 145 GLN A O 1
ATOM 968 N N . GLU A 1 120 ? 23.322 -7.493 -24.229 1.00 23.03 146 GLU A N 1
ATOM 969 C CA . GLU A 1 120 ? 22.790 -8.849 -24.097 1.00 23.69 146 GLU A CA 1
ATOM 970 C C . GLU A 1 120 ? 23.797 -9.889 -24.565 1.00 22.48 146 GLU A C 1
ATOM 971 O O . GLU A 1 120 ? 23.971 -10.928 -23.927 1.00 21.86 146 GLU A O 1
ATOM 977 N N . PHE A 1 121 ? 24.467 -9.616 -25.676 1.00 19.24 147 PHE A N 1
ATOM 978 C CA . PHE A 1 121 ? 25.469 -10.546 -26.180 1.00 19.86 147 PHE A CA 1
ATOM 979 C C . PHE A 1 121 ? 26.603 -10.695 -25.164 1.00 23.04 147 PHE A C 1
ATOM 980 O O . PHE A 1 121 ? 27.049 -11.814 -24.861 1.00 20.05 147 PHE A O 1
ATOM 988 N N . GLN A 1 122 ? 27.072 -9.568 -24.638 1.00 19.60 148 GLN A N 1
ATOM 989 C CA . GLN A 1 122 ? 28.183 -9.601 -23.692 1.00 22.61 148 GLN A CA 1
ATOM 990 C C . GLN A 1 122 ? 27.837 -10.397 -22.438 1.00 21.36 148 GLN A C 1
ATOM 991 O O . GLN A 1 122 ? 28.652 -11.175 -21.955 1.00 21.09 148 GLN A O 1
ATOM 997 N N . LYS A 1 123 ? 26.627 -10.214 -21.925 1.00 21.15 149 LYS A N 1
ATOM 998 C CA . LYS A 1 123 ? 26.193 -10.962 -20.746 1.00 22.14 149 LYS A CA 1
ATOM 999 C C . LYS A 1 123 ? 26.063 -12.458 -21.027 1.00 22.69 149 LYS A C 1
ATOM 1000 O O . LYS A 1 123 ? 26.450 -13.292 -20.199 1.00 20.67 149 LYS A O 1
ATOM 1006 N N . SER A 1 124 ? 25.509 -12.803 -22.184 1.00 20.98 150 SER A N 1
ATOM 1007 C CA . SER A 1 124 ? 25.384 -14.213 -22.546 1.00 20.56 150 SER A CA 1
ATOM 1008 C C . SER A 1 124 ? 26.753 -14.866 -22.665 1.00 20.33 150 SER A C 1
ATOM 1009 O O . SER A 1 124 ? 26.952 -15.989 -22.195 1.00 19.90 150 SER A O 1
ATOM 1012 N N . ALA A 1 125 ? 27.693 -14.158 -23.288 1.00 19.25 151 ALA A N 1
ATOM 1013 C CA . ALA A 1 125 ? 29.060 -14.656 -23.428 1.00 18.70 151 ALA A CA 1
ATOM 1014 C C . ALA A 1 125 ? 29.729 -14.827 -22.059 1.00 17.14 151 ALA A C 1
ATOM 1015 O O . ALA A 1 125 ? 30.448 -15.809 -21.815 1.00 19.29 151 ALA A O 1
ATOM 1017 N N . LEU A 1 126 ? 29.492 -13.870 -21.170 1.00 17.70 152 LEU A N 1
ATOM 1018 C CA . LEU A 1 126 ? 30.109 -13.906 -19.846 1.00 21.23 152 LEU A CA 1
ATOM 1019 C C . LEU A 1 126 ? 29.569 -15.057 -19.012 1.00 23.64 152 LEU A C 1
ATOM 1020 O O . LEU A 1 126 ? 30.290 -15.644 -18.209 1.00 23.18 152 LEU A O 1
ATOM 1025 N N . ASP A 1 127 ? 28.296 -15.380 -19.212 1.00 21.22 153 ASP A N 1
ATOM 1026 C CA . ASP A 1 127 ? 27.618 -16.365 -18.373 1.00 24.91 153 ASP A CA 1
ATOM 1027 C C . ASP A 1 127 ? 27.763 -17.825 -18.834 1.00 23.08 153 ASP A C 1
ATOM 1028 O O . ASP A 1 127 ? 27.317 -18.737 -18.137 1.00 24.45 153 ASP A O 1
ATOM 1033 N N . VAL A 1 128 ? 28.377 -18.064 -19.991 1.00 19.20 154 VAL A N 1
ATOM 1034 C CA . VAL A 1 128 ? 28.614 -19.433 -20.421 1.00 17.47 154 VAL A CA 1
ATOM 1035 C C . VAL A 1 128 ? 29.457 -20.116 -19.354 1.00 19.53 154 VAL A C 1
ATOM 1036 O O . VAL A 1 128 ? 30.526 -19.613 -18.983 1.00 18.36 154 VAL A O 1
ATOM 1040 N N . PHE A 1 129 ? 28.965 -21.241 -18.839 1.00 18.81 155 PHE A N 1
ATOM 1041 C CA . PHE A 1 129 ? 29.679 -21.954 -17.782 1.00 17.39 155 PHE A CA 1
ATOM 1042 C C . PHE A 1 129 ? 30.405 -23.155 -18.354 1.00 18.56 155 PHE A C 1
ATOM 1043 O O . PHE A 1 129 ? 29.784 -24.057 -18.923 1.00 17.30 155 PHE A O 1
ATOM 1051 N N . GLY A 1 130 ? 31.725 -23.173 -18.196 1.00 15.69 156 GLY A N 1
ATOM 1052 C CA . GLY A 1 130 ? 32.536 -24.180 -18.840 1.00 12.50 156 GLY A CA 1
ATOM 1053 C C . GLY A 1 130 ? 32.942 -23.667 -20.212 1.00 16.63 156 GLY A C 1
ATOM 1054 O O . GLY A 1 130 ? 33.066 -22.451 -20.406 1.00 16.41 156 GLY A O 1
ATOM 1055 N N . SER A 1 131 ? 33.134 -24.588 -21.147 1.00 14.82 157 SER A N 1
ATOM 1056 C CA . SER A 1 131 ? 33.552 -24.265 -22.516 1.00 16.86 157 SER A CA 1
ATOM 1057 C C . SER A 1 131 ? 32.333 -24.035 -23.392 1.00 18.88 157 SER A C 1
ATOM 1058 O O . SER A 1 131 ? 31.320 -24.727 -23.250 1.00 17.07 157 SER A O 1
ATOM 1061 N N . GLY A 1 132 ? 32.416 -23.077 -24.310 1.00 14.61 158 GLY A N 1
ATOM 1062 C CA . GLY A 1 132 ? 31.322 -22.911 -25.257 1.00 14.50 158 GLY A CA 1
ATOM 1063 C C . GLY A 1 132 ? 31.408 -21.636 -26.065 1.00 16.93 158 GLY A C 1
ATOM 1064 O O . GLY A 1 132 ? 32.478 -21.048 -26.183 1.00 15.36 158 GLY A O 1
ATOM 1065 N N . TRP A 1 133 ? 30.266 -21.226 -26.616 1.00 14.74 159 TRP A N 1
ATOM 1066 C CA . TRP A 1 133 ? 30.184 -20.150 -27.610 1.00 16.36 159 TRP A CA 1
ATOM 1067 C C . TRP A 1 133 ? 28.960 -19.291 -27.333 1.00 17.82 159 TRP A C 1
ATOM 1068 O O . TRP A 1 133 ? 27.943 -19.789 -26.847 1.00 16.62 159 TRP A O 1
ATOM 1079 N N . ALA A 1 134 ? 29.045 -18.000 -27.649 1.00 17.23 160 ALA A N 1
ATOM 1080 C CA . ALA A 1 134 ? 27.856 -17.148 -27.672 1.00 16.79 160 ALA A CA 1
ATOM 1081 C C . ALA A 1 134 ? 27.577 -16.765 -29.118 1.00 18.08 160 ALA A C 1
ATOM 1082 O O . ALA A 1 134 ? 28.505 -16.477 -29.869 1.00 17.53 160 ALA A O 1
ATOM 1084 N N . TRP A 1 135 ? 26.302 -16.755 -29.501 1.00 18.07 161 TRP A N 1
ATOM 1085 C CA . TRP A 1 135 ? 25.933 -16.564 -30.904 1.00 17.12 161 TRP A CA 1
ATOM 1086 C C . TRP A 1 135 ? 24.841 -15.514 -31.087 1.00 19.66 161 TRP A C 1
ATOM 1087 O O . TRP A 1 135 ? 23.921 -15.411 -30.272 1.00 19.13 161 TRP A O 1
ATOM 1098 N N . LEU A 1 136 ? 24.946 -14.744 -32.170 1.00 16.87 162 LEU A N 1
ATOM 1099 C CA . LEU A 1 136 ? 23.786 -14.038 -32.715 1.00 17.03 162 LEU A CA 1
ATOM 1100 C C . LEU A 1 136 ? 23.290 -14.928 -33.839 1.00 16.56 162 LEU A C 1
ATOM 1101 O O . LEU A 1 136 ? 24.043 -15.255 -34.764 1.00 17.97 162 LEU A O 1
ATOM 1106 N N . VAL A 1 137 ? 22.031 -15.353 -33.759 1.00 18.57 163 VAL A N 1
ATOM 1107 C CA . VAL A 1 137 ? 21.508 -16.291 -34.739 1.00 17.11 163 VAL A CA 1
ATOM 1108 C C . VAL A 1 137 ? 20.219 -15.765 -35.365 1.00 16.92 163 VAL A C 1
ATOM 1109 O O . VAL A 1 137 ? 19.564 -14.893 -34.806 1.00 20.72 163 VAL A O 1
ATOM 1113 N N . ALA A 1 138 ? 19.881 -16.305 -36.530 1.00 19.40 164 ALA A N 1
ATOM 1114 C CA . ALA A 1 138 ? 18.634 -15.946 -37.201 1.00 22.51 164 ALA A CA 1
ATOM 1115 C C . ALA A 1 138 ? 17.829 -17.195 -37.529 1.00 22.22 164 ALA A C 1
ATOM 1116 O O . ALA A 1 138 ? 18.388 -18.232 -37.908 1.00 22.76 164 ALA A O 1
ATOM 1118 N N . THR A 1 139 ? 16.514 -17.097 -37.381 1.00 25.10 165 THR A N 1
ATOM 1119 C CA . THR A 1 139 ? 15.634 -18.126 -37.913 1.00 28.50 165 THR A CA 1
ATOM 1120 C C . THR A 1 139 ? 15.591 -18.004 -39.434 1.00 31.31 165 THR A C 1
ATOM 1121 O O . THR A 1 139 ? 16.117 -17.052 -40.009 1.00 29.35 165 THR A O 1
ATOM 1125 N N . LYS A 1 140 ? 14.958 -18.968 -40.090 1.00 31.39 166 LYS A N 1
ATOM 1126 C CA . LYS A 1 140 ? 14.867 -18.949 -41.543 1.00 33.13 166 LYS A CA 1
ATOM 1127 C C . LYS A 1 140 ? 14.208 -17.674 -42.057 1.00 31.50 166 LYS A C 1
ATOM 1128 O O . LYS A 1 140 ? 14.486 -17.238 -43.170 1.00 35.03 166 LYS A O 1
ATOM 1134 N N . ASP A 1 141 ? 13.359 -17.064 -41.237 1.00 30.86 167 ASP A N 1
ATOM 1135 C CA . ASP A 1 141 ? 12.635 -15.863 -41.645 1.00 35.33 167 ASP A CA 1
ATOM 1136 C C . ASP A 1 141 ? 13.354 -14.560 -41.276 1.00 38.49 167 ASP A C 1
ATOM 1137 O O . ASP A 1 141 ? 12.837 -13.467 -41.522 1.00 34.86 167 ASP A O 1
ATOM 1142 N N . GLY A 1 142 ? 14.541 -14.679 -40.680 1.00 33.24 168 GLY A N 1
ATOM 1143 C CA . GLY A 1 142 ? 15.381 -13.522 -40.420 1.00 29.07 168 GLY A CA 1
ATOM 1144 C C . GLY A 1 142 ? 15.234 -12.879 -39.052 1.00 27.79 168 GLY A C 1
ATOM 1145 O O . GLY A 1 142 ? 15.798 -11.813 -38.800 1.00 27.28 168 GLY A O 1
ATOM 1146 N N . LYS A 1 143 ? 14.478 -13.516 -38.165 1.00 26.62 169 LYS A N 1
ATOM 1147 C CA . LYS A 1 143 ? 14.320 -13.018 -36.804 1.00 27.97 169 LYS A CA 1
ATOM 1148 C C . LYS A 1 143 ? 15.605 -13.297 -36.019 1.00 22.46 169 LYS A C 1
ATOM 1149 O O . LYS A 1 143 ? 16.092 -14.421 -36.031 1.00 24.70 169 LYS A O 1
ATOM 1155 N N . LEU A 1 144 ? 16.141 -12.283 -35.342 1.00 23.83 170 LEU A N 1
ATOM 1156 C CA . LEU A 1 144 ? 17.402 -12.442 -34.605 1.00 24.30 170 LEU A CA 1
ATOM 1157 C C . LEU A 1 144 ? 17.201 -12.738 -33.122 1.00 21.97 170 LEU A C 1
ATOM 1158 O O . LEU A 1 144 ? 16.260 -12.249 -32.503 1.00 22.21 170 LEU A O 1
ATOM 1163 N N . SER A 1 145 ? 18.112 -13.527 -32.555 1.00 21.44 171 SER A N 1
ATOM 1164 C CA . SER A 1 145 ? 18.140 -13.773 -31.125 1.00 22.82 171 SER A CA 1
ATOM 1165 C C . SER A 1 145 ? 19.574 -14.091 -30.715 1.00 19.22 171 SER A C 1
ATOM 1166 O O . SER A 1 145 ? 20.423 -14.344 -31.562 1.00 20.30 171 SER A O 1
ATOM 1169 N N . ILE A 1 146 ? 19.838 -14.061 -29.417 1.00 20.92 172 ILE A N 1
ATOM 1170 C CA . ILE A 1 146 ? 21.141 -14.470 -28.899 1.00 20.31 172 ILE A CA 1
ATOM 1171 C C . ILE A 1 146 ? 20.998 -15.794 -28.146 1.00 20.26 172 ILE A C 1
ATOM 1172 O O . ILE A 1 146 ? 20.056 -15.969 -27.372 1.00 20.87 172 ILE A O 1
ATOM 1177 N N . MET A 1 147 ? 21.901 -16.734 -28.406 1.00 16.97 173 MET A N 1
ATOM 1178 C CA . MET A 1 147 ? 21.884 -18.016 -27.700 1.00 20.02 173 MET A CA 1
ATOM 1179 C C . MET A 1 147 ? 23.313 -18.479 -27.471 1.00 22.26 173 MET A C 1
ATOM 1180 O O . MET A 1 147 ? 24.246 -17.984 -28.101 1.00 20.42 173 MET A O 1
ATOM 1185 N N . THR A 1 148 ? 23.487 -19.441 -26.575 1.00 18.68 174 THR A N 1
ATOM 1186 C CA . THR A 1 148 ? 24.807 -20.033 -26.380 1.00 17.65 174 THR A CA 1
ATOM 1187 C C . THR A 1 148 ? 24.775 -21.532 -26.665 1.00 19.15 174 THR A C 1
ATOM 1188 O O . THR A 1 148 ? 23.708 -22.159 -26.663 1.00 18.90 174 THR A O 1
ATOM 1192 N N . THR A 1 149 ? 25.941 -22.097 -26.945 1.00 16.40 175 THR A N 1
ATOM 1193 C CA . THR A 1 149 ? 26.084 -23.543 -27.073 1.00 15.25 175 THR A CA 1
ATOM 1194 C C . THR A 1 149 ? 27.269 -24.007 -26.232 1.00 15.40 175 THR A C 1
ATOM 1195 O O . THR A 1 149 ? 28.248 -23.267 -26.060 1.00 16.76 175 THR A O 1
ATOM 1199 N N . PRO A 1 150 ? 27.189 -25.234 -25.699 1.00 16.48 176 PRO A N 1
ATOM 1200 C CA . PRO A 1 150 ? 28.327 -25.779 -24.947 1.00 16.78 176 PRO A CA 1
ATOM 1201 C C . PRO A 1 150 ? 29.340 -26.457 -25.849 1.00 17.30 176 PRO A C 1
ATOM 1202 O O . PRO A 1 150 ? 28.982 -26.975 -26.906 1.00 16.52 176 PRO A O 1
ATOM 1206 N N . ASN A 1 151 ? 30.600 -26.479 -25.417 1.00 14.72 177 ASN A N 1
ATOM 1207 C CA . ASN A 1 151 ? 31.627 -27.239 -26.112 1.00 13.38 177 ASN A CA 1
ATOM 1208 C C . ASN A 1 151 ? 31.719 -26.845 -27.588 1.00 15.87 177 ASN A C 1
ATOM 1209 O O . ASN A 1 151 ? 31.924 -25.672 -27.864 1.00 16.18 177 ASN A O 1
ATOM 1214 N N . GLN A 1 152 ? 31.585 -27.782 -28.523 1.00 14.34 178 GLN A N 1
ATOM 1215 C CA . GLN A 1 152 ? 31.563 -27.377 -29.942 1.00 15.34 178 GLN A CA 1
ATOM 1216 C C . GLN A 1 152 ? 30.204 -27.593 -30.592 1.00 15.02 178 GLN A C 1
ATOM 1217 O O . GLN A 1 152 ? 30.107 -27.730 -31.814 1.00 16.25 178 GLN A O 1
ATOM 1223 N N . ASP A 1 153 ? 29.156 -27.628 -29.785 1.00 15.27 179 ASP A N 1
ATOM 1224 C CA . ASP A 1 153 ? 27.811 -27.689 -30.351 1.00 17.11 179 ASP A CA 1
ATOM 1225 C C . ASP A 1 153 ? 27.519 -26.422 -31.159 1.00 18.82 179 ASP A C 1
ATOM 1226 O O . ASP A 1 153 ? 28.083 -25.361 -30.900 1.00 18.12 179 ASP A O 1
ATOM 1231 N N . SER A 1 154 ? 26.650 -26.536 -32.163 1.00 16.71 180 SER A N 1
ATOM 1232 C CA . SER A 1 154 ? 26.422 -25.424 -33.081 1.00 15.74 180 SER A CA 1
ATOM 1233 C C . SER A 1 154 ? 24.945 -25.137 -33.249 1.00 18.60 180 SER A C 1
ATOM 1234 O O . SER A 1 154 ? 24.146 -26.067 -33.271 1.00 18.82 180 SER A O 1
ATOM 1237 N N . PRO A 1 155 ? 24.580 -23.849 -33.396 1.00 18.30 181 PRO A N 1
ATOM 1238 C CA . PRO A 1 155 ? 23.186 -23.470 -33.673 1.00 18.76 181 PRO A CA 1
ATOM 1239 C C . PRO A 1 155 ? 22.662 -24.117 -34.958 1.00 20.39 181 PRO A C 1
ATOM 1240 O O . PRO A 1 155 ? 21.452 -24.296 -35.096 1.00 20.04 181 PRO A O 1
ATOM 1244 N N . VAL A 1 156 ? 23.563 -24.434 -35.878 1.00 17.74 182 VAL A N 1
ATOM 1245 C CA . VAL A 1 156 ? 23.202 -25.055 -37.154 1.00 18.15 182 VAL A CA 1
ATOM 1246 C C . VAL A 1 156 ? 22.410 -26.342 -36.920 1.00 25.23 182 VAL A C 1
ATOM 1247 O O . VAL A 1 156 ? 21.497 -26.681 -37.689 1.00 21.04 182 VAL A O 1
ATOM 1251 N N . SER A 1 157 ? 22.746 -27.038 -35.838 1.00 20.47 183 SER A N 1
ATOM 1252 C CA . SER A 1 157 ? 22.088 -28.294 -35.490 1.00 19.56 183 SER A CA 1
ATOM 1253 C C . SER A 1 157 ? 20.660 -28.083 -34.994 1.00 23.41 183 SER A C 1
ATOM 1254 O O . SER A 1 157 ? 19.890 -29.037 -34.873 1.00 25.23 183 SER A O 1
ATOM 1257 N N . LYS A 1 158 ? 20.313 -26.837 -34.700 1.00 20.00 184 LYS A N 1
ATOM 1258 C CA . LYS A 1 158 ? 18.968 -26.496 -34.256 1.00 23.07 184 LYS A CA 1
ATOM 1259 C C . LYS A 1 158 ? 18.253 -25.627 -35.289 1.00 23.15 184 LYS A C 1
ATOM 1260 O O . LYS A 1 158 ? 17.310 -24.913 -34.959 1.00 23.56 184 LYS A O 1
ATOM 1266 N N . ASN A 1 159 ? 18.712 -25.705 -36.534 1.00 21.39 185 ASN A N 1
ATOM 1267 C CA . ASN A 1 159 ? 18.130 -24.950 -37.645 1.00 28.19 185 ASN A CA 1
ATOM 1268 C C . ASN A 1 159 ? 18.178 -23.444 -37.444 1.00 28.15 185 ASN A C 1
ATOM 1269 O O . ASN A 1 159 ? 17.327 -22.711 -37.952 1.00 26.40 185 ASN A O 1
ATOM 1274 N N . LEU A 1 160 ? 19.174 -22.988 -36.692 1.00 23.68 186 LEU A N 1
ATOM 1275 C CA . LEU A 1 160 ? 19.411 -21.560 -36.522 1.00 23.18 186 LEU A CA 1
ATOM 1276 C C . LEU A 1 160 ? 20.696 -21.193 -37.260 1.00 26.70 186 LEU A C 1
ATOM 1277 O O . LEU A 1 160 ? 21.654 -21.960 -37.272 1.00 26.75 186 LEU A O 1
ATOM 1282 N N . THR A 1 161 ? 20.712 -20.025 -37.889 1.00 21.82 187 THR A N 1
ATOM 1283 C CA . THR A 1 161 ? 21.845 -19.646 -38.728 1.00 21.26 187 THR A CA 1
ATOM 1284 C C . THR A 1 161 ? 22.720 -18.644 -37.990 1.00 20.14 187 THR A C 1
ATOM 1285 O O . THR A 1 161 ? 22.249 -17.576 -37.614 1.00 18.73 187 THR A O 1
ATOM 1289 N N . PRO A 1 162 ? 24.002 -18.990 -37.777 1.00 19.88 188 PRO A N 1
ATOM 1290 C CA . PRO A 1 162 ? 24.904 -18.091 -37.046 1.00 17.49 188 PRO A CA 1
ATOM 1291 C C . PRO A 1 162 ? 25.217 -16.847 -37.869 1.00 16.07 188 PRO A C 1
ATOM 1292 O O . PRO A 1 162 ? 25.541 -16.957 -39.051 1.00 19.88 188 PRO A O 1
ATOM 1296 N N . ILE A 1 163 ? 25.130 -15.686 -37.231 1.00 17.88 189 ILE A N 1
ATOM 1297 C CA . ILE A 1 163 ? 25.408 -14.405 -37.870 1.00 18.50 189 ILE A CA 1
ATOM 1298 C C . ILE A 1 163 ? 26.758 -13.870 -37.374 1.00 18.14 189 ILE A C 1
ATOM 1299 O O . ILE A 1 163 ? 27.646 -13.579 -38.170 1.00 17.67 189 ILE A O 1
ATOM 1304 N N . ILE A 1 164 ? 26.901 -13.731 -36.057 1.00 19.03 190 ILE A N 1
ATOM 1305 C CA . ILE A 1 164 ? 28.239 -13.644 -35.456 1.00 16.54 190 ILE A CA 1
ATOM 1306 C C . ILE A 1 164 ? 28.330 -14.656 -34.306 1.00 17.66 190 ILE A C 1
ATOM 1307 O O . ILE A 1 164 ? 27.314 -15.154 -33.821 1.00 16.94 190 ILE A O 1
ATOM 1312 N N . GLY A 1 165 ? 29.542 -14.969 -33.875 1.00 16.55 191 GLY A N 1
ATOM 1313 C CA . GLY A 1 165 ? 29.710 -15.902 -32.772 1.00 16.77 191 GLY A CA 1
ATOM 1314 C C . GLY A 1 165 ? 31.052 -15.681 -32.110 1.00 18.40 191 GLY A C 1
ATOM 1315 O O . GLY A 1 165 ? 32.007 -15.314 -32.790 1.00 17.12 191 GLY A O 1
ATOM 1316 N N . LEU A 1 166 ? 31.113 -15.906 -30.797 1.00 17.61 192 LEU A N 1
ATOM 1317 C CA . LEU A 1 166 ? 32.326 -15.679 -30.005 1.00 16.38 192 LEU A CA 1
ATOM 1318 C C . LEU A 1 166 ? 32.704 -16.938 -29.235 1.00 17.84 192 LEU A C 1
ATOM 1319 O O . LEU A 1 166 ? 31.899 -17.490 -28.474 1.00 18.64 192 LEU A O 1
ATOM 1324 N N . ASP A 1 167 ? 33.936 -17.377 -29.445 1.00 14.36 193 ASP A N 1
ATOM 1325 C CA . ASP A 1 167 ? 34.521 -18.522 -28.752 1.00 16.76 193 ASP A CA 1
ATOM 1326 C C . ASP A 1 167 ? 34.881 -18.109 -27.328 1.00 17.28 193 ASP A C 1
ATOM 1327 O O . ASP A 1 167 ? 35.703 -17.217 -27.132 1.00 16.16 193 ASP A O 1
ATOM 1332 N N . VAL A 1 168 ? 34.266 -18.739 -26.326 1.00 16.89 194 VAL A N 1
ATOM 1333 C CA . VAL A 1 168 ? 34.655 -18.456 -24.940 1.00 13.54 194 VAL A CA 1
ATOM 1334 C C . VAL A 1 168 ? 35.257 -19.660 -24.216 1.00 13.01 194 VAL A C 1
ATOM 1335 O O . VAL A 1 168 ? 35.282 -19.697 -22.984 1.00 17.29 194 VAL A O 1
ATOM 1339 N N . TRP A 1 169 ? 35.748 -20.632 -24.977 1.00 13.48 195 TRP A N 1
ATOM 1340 C CA . TRP A 1 169 ? 36.649 -21.639 -24.421 1.00 13.83 195 TRP A CA 1
ATOM 1341 C C . TRP A 1 169 ? 37.825 -20.863 -23.853 1.00 17.77 195 TRP A C 1
ATOM 1342 O O . TRP A 1 169 ? 38.222 -19.829 -24.407 1.00 14.86 195 TRP A O 1
ATOM 1353 N N . GLU A 1 170 ? 38.407 -21.356 -22.769 1.00 13.53 196 GLU A N 1
ATOM 1354 C CA . GLU A 1 170 ? 39.525 -20.635 -22.178 1.00 16.11 196 GLU A CA 1
ATOM 1355 C C . GLU A 1 170 ? 40.746 -20.545 -23.103 1.00 13.20 196 GLU A C 1
ATOM 1356 O O . GLU A 1 170 ? 41.507 -19.578 -23.012 1.00 16.58 196 GLU A O 1
ATOM 1362 N N . HIS A 1 171 ? 40.932 -21.506 -24.003 1.00 14.65 197 HIS A N 1
ATOM 1363 C CA . HIS A 1 171 ? 42.073 -21.396 -24.920 1.00 15.90 197 HIS A CA 1
ATOM 1364 C C . HIS A 1 171 ? 41.999 -20.132 -25.773 1.00 18.74 197 HIS A C 1
ATOM 1365 O O . HIS A 1 171 ? 43.016 -19.652 -26.277 1.00 16.76 197 HIS A O 1
ATOM 1372 N N . ALA A 1 172 ? 40.804 -19.576 -25.916 1.00 15.96 198 ALA A N 1
ATOM 1373 C CA . ALA A 1 172 ? 40.630 -18.434 -26.808 1.00 17.02 198 ALA A CA 1
ATOM 1374 C C . ALA A 1 172 ? 41.099 -17.129 -26.194 1.00 18.41 198 ALA A C 1
ATOM 1375 O O . ALA A 1 172 ? 41.290 -16.140 -26.910 1.00 17.96 198 ALA A O 1
ATOM 1377 N N . TYR A 1 173 ? 41.271 -17.107 -24.874 1.00 15.26 199 TYR A N 1
ATOM 1378 C CA . TYR A 1 173 ? 41.568 -15.854 -24.200 1.00 14.52 199 TYR A CA 1
ATOM 1379 C C . TYR A 1 173 ? 42.541 -15.921 -23.021 1.00 16.35 199 TYR A C 1
ATOM 1380 O O . TYR A 1 173 ? 42.915 -14.878 -22.493 1.00 16.55 199 TYR A O 1
ATOM 1389 N N . TYR A 1 174 ? 42.950 -17.118 -22.609 1.00 14.55 200 TYR A N 1
ATOM 1390 C CA . TYR A 1 174 ? 43.692 -17.222 -21.351 1.00 17.15 200 TYR A CA 1
ATOM 1391 C C . TYR A 1 174 ? 45.096 -16.589 -21.389 1.00 17.37 200 TYR A C 1
ATOM 1392 O O . TYR A 1 174 ? 45.537 -15.995 -20.403 1.00 17.32 200 TYR A O 1
ATOM 1401 N N . LEU A 1 175 ? 45.792 -16.690 -22.513 1.00 17.17 201 LEU A N 1
ATOM 1402 C CA . LEU A 1 175 ? 47.156 -16.146 -22.552 1.00 16.40 201 LEU A CA 1
ATOM 1403 C C . LEU A 1 175 ? 47.200 -14.641 -22.333 1.00 21.98 201 LEU A C 1
ATOM 1404 O O . LEU A 1 175 ? 48.106 -14.131 -21.671 1.00 20.41 201 LEU A O 1
ATOM 1409 N N . LYS A 1 176 ? 46.232 -13.922 -22.896 1.00 17.33 202 LYS A N 1
ATOM 1410 C CA . LYS A 1 176 ? 46.208 -12.469 -22.756 1.00 16.95 202 LYS A CA 1
ATOM 1411 C C . LYS A 1 176 ? 45.365 -11.971 -21.586 1.00 22.29 202 LYS A C 1
ATOM 1412 O O . LYS A 1 176 ? 45.757 -11.028 -20.890 1.00 19.81 202 LYS A O 1
ATOM 1418 N N . TYR A 1 177 ? 44.217 -12.608 -21.354 1.00 18.64 203 TYR A N 1
ATOM 1419 C CA . TYR A 1 177 ? 43.249 -12.099 -20.392 1.00 15.22 203 TYR A CA 1
ATOM 1420 C C . TYR A 1 177 ? 43.128 -12.938 -19.112 1.00 16.48 203 TYR A C 1
ATOM 1421 O O . TYR A 1 177 ? 42.483 -12.514 -18.164 1.00 18.28 203 TYR A O 1
ATOM 1430 N N . GLN A 1 178 ? 43.743 -14.113 -19.112 1.00 16.35 204 GLN A N 1
ATOM 1431 C CA . GLN A 1 178 ? 43.623 -15.071 -18.011 1.00 17.76 204 GLN A CA 1
ATOM 1432 C C . GLN A 1 178 ? 42.150 -15.232 -17.646 1.00 17.39 204 GLN A C 1
ATOM 1433 O O . GLN A 1 178 ? 41.338 -15.479 -18.540 1.00 18.17 204 GLN A O 1
ATOM 1439 N N . ASN A 1 179 ? 41.795 -15.072 -16.372 1.00 17.89 205 ASN A N 1
ATOM 1440 C CA . ASN A 1 179 ? 40.404 -15.267 -15.932 1.00 18.64 205 ASN A CA 1
ATOM 1441 C C . ASN A 1 179 ? 39.442 -14.147 -16.313 1.00 17.79 205 ASN A C 1
ATOM 1442 O O . ASN A 1 179 ? 38.227 -14.252 -16.088 1.00 19.55 205 ASN A O 1
ATOM 1447 N N . ARG A 1 180 ? 39.981 -13.054 -16.844 1.00 17.20 206 ARG A N 1
ATOM 1448 C CA . ARG A 1 180 ? 39.181 -11.855 -17.086 1.00 18.27 206 ARG A CA 1
ATOM 1449 C C . ARG A 1 180 ? 38.424 -11.951 -18.412 1.00 22.04 206 ARG A C 1
ATOM 1450 O O . ARG A 1 180 ? 38.654 -11.169 -19.341 1.00 19.20 206 ARG A O 1
ATOM 1458 N N . ARG A 1 181 ? 37.501 -12.907 -18.492 1.00 19.10 207 ARG A N 1
ATOM 1459 C CA . ARG A 1 181 ? 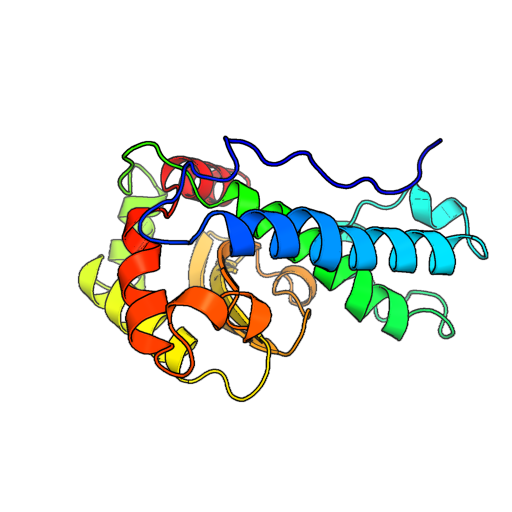36.763 -13.117 -19.735 1.00 16.92 207 ARG A CA 1
ATOM 1460 C C . ARG A 1 181 ? 36.001 -11.856 -20.154 1.00 18.19 207 ARG A C 1
ATOM 1461 O O . ARG A 1 181 ? 35.859 -11.567 -21.347 1.00 18.89 207 ARG A O 1
ATOM 1469 N N . ASN A 1 182 ? 35.518 -11.100 -19.173 1.00 18.73 208 ASN A N 1
ATOM 1470 C CA . ASN A 1 182 ? 34.814 -9.851 -19.458 1.00 22.98 208 ASN A CA 1
ATOM 1471 C C . ASN A 1 182 ? 35.619 -8.887 -20.338 1.00 21.69 208 ASN A C 1
ATOM 1472 O O . ASN A 1 182 ? 35.055 -8.228 -21.207 1.00 20.36 208 ASN A O 1
ATOM 1477 N N . GLU A 1 183 ? 36.928 -8.802 -20.110 1.00 21.44 209 GLU A N 1
ATOM 1478 C CA . GLU A 1 183 ? 37.773 -7.898 -20.888 1.00 19.40 209 GLU A CA 1
ATOM 1479 C C . GLU A 1 183 ? 37.967 -8.410 -22.306 1.00 19.32 209 GLU A C 1
ATOM 1480 O O . GLU A 1 183 ? 38.015 -7.631 -23.257 1.00 20.36 209 GLU A O 1
ATOM 1486 N N . TYR A 1 184 ? 38.092 -9.725 -22.438 1.00 17.25 210 TYR A N 1
ATOM 1487 C CA . TYR A 1 184 ? 38.184 -10.366 -23.743 1.00 16.59 210 TYR A CA 1
ATOM 1488 C C . TYR A 1 184 ? 36.926 -10.089 -24.561 1.00 19.75 210 TYR A C 1
ATOM 1489 O O . TYR A 1 184 ? 37.001 -9.717 -25.734 1.00 18.71 210 TYR A O 1
ATOM 1498 N N . ILE A 1 185 ? 35.770 -10.271 -23.934 1.00 18.09 211 ILE A N 1
ATOM 1499 C CA . ILE A 1 185 ? 34.497 -10.070 -24.626 1.00 17.41 211 ILE A CA 1
ATOM 1500 C C . ILE A 1 185 ? 34.363 -8.628 -25.105 1.00 21.37 211 ILE A C 1
ATOM 1501 O O . ILE A 1 185 ? 34.042 -8.369 -26.267 1.00 21.74 211 ILE A O 1
ATOM 1506 N N . ASP A 1 186 ? 34.630 -7.685 -24.215 1.00 20.16 212 ASP A N 1
ATOM 1507 C CA . ASP A 1 186 ? 34.524 -6.278 -24.583 1.00 24.54 212 ASP A CA 1
ATOM 1508 C C . ASP A 1 186 ? 35.481 -5.911 -25.722 1.00 22.56 212 ASP A C 1
ATOM 1509 O O . ASP A 1 186 ? 35.092 -5.231 -26.673 1.00 24.23 212 ASP A O 1
ATOM 1514 N N . ASN A 1 187 ? 36.721 -6.376 -25.639 1.00 20.10 213 ASN A N 1
ATOM 1515 C CA . ASN A 1 187 ? 37.706 -6.070 -26.672 1.00 19.10 213 ASN A CA 1
ATOM 1516 C C . ASN A 1 187 ? 37.381 -6.696 -28.018 1.00 22.86 213 ASN A C 1
ATOM 1517 O O . ASN A 1 187 ? 37.735 -6.155 -29.062 1.00 20.07 213 ASN A O 1
ATOM 1522 N N . TRP A 1 188 ? 36.701 -7.838 -27.991 1.00 19.49 214 TRP A N 1
ATOM 1523 C CA . TRP A 1 188 ? 36.422 -8.568 -29.218 1.00 20.40 214 TRP A CA 1
ATOM 1524 C C . TRP A 1 188 ? 35.549 -7.765 -30.186 1.00 17.60 214 TRP A C 1
ATOM 1525 O O . TRP A 1 188 ? 35.649 -7.927 -31.403 1.00 18.93 214 TRP A O 1
ATOM 1536 N N . PHE A 1 189 ? 34.690 -6.915 -29.648 1.00 18.74 215 PHE A N 1
ATOM 1537 C CA . PHE A 1 189 ? 33.809 -6.122 -30.498 1.00 20.73 215 PHE A CA 1
ATOM 1538 C C . PHE A 1 189 ? 34.577 -5.166 -31.418 1.00 23.01 215 PHE A C 1
ATOM 1539 O O . PHE A 1 189 ? 34.045 -4.710 -32.427 1.00 20.93 215 PHE A O 1
ATOM 1547 N N . ASN A 1 190 ? 35.839 -4.892 -31.087 1.00 21.12 216 ASN A N 1
ATOM 1548 C CA . ASN A 1 190 ? 36.679 -4.089 -31.978 1.00 21.85 216 ASN A CA 1
ATOM 1549 C C . ASN A 1 190 ? 37.089 -4.821 -33.249 1.00 21.61 216 ASN A C 1
ATOM 1550 O O . ASN A 1 190 ? 37.496 -4.191 -34.223 1.00 25.26 216 ASN A O 1
ATOM 1555 N N . VAL A 1 191 ? 36.993 -6.148 -33.248 1.00 18.11 217 VAL A N 1
ATOM 1556 C CA . VAL A 1 191 ? 37.410 -6.914 -34.422 1.00 17.70 217 VAL A CA 1
ATOM 1557 C C . VAL A 1 191 ? 36.277 -7.660 -35.127 1.00 17.67 217 VAL A C 1
ATOM 1558 O O . VAL A 1 191 ? 36.524 -8.351 -36.105 1.00 17.85 217 VAL A O 1
ATOM 1562 N N . VAL A 1 192 ? 35.052 -7.534 -34.637 1.00 17.32 218 VAL A N 1
ATOM 1563 C CA . VAL A 1 192 ? 33.928 -8.168 -35.336 1.00 17.99 218 VAL A CA 1
ATOM 1564 C C . VAL A 1 192 ? 33.841 -7.657 -36.772 1.00 18.90 218 VAL A C 1
ATOM 1565 O O . VAL A 1 192 ? 33.894 -6.445 -37.012 1.00 19.62 218 VAL A O 1
ATOM 1569 N N . ASN A 1 193 ? 33.724 -8.578 -37.725 1.00 17.81 219 ASN A N 1
ATOM 1570 C CA . ASN A 1 193 ? 33.578 -8.221 -39.135 1.00 17.76 219 ASN A CA 1
ATOM 1571 C C . ASN A 1 193 ? 32.099 -8.079 -39.497 1.00 21.27 219 ASN A C 1
ATOM 1572 O O . ASN A 1 193 ? 31.437 -9.052 -39.864 1.00 18.20 219 ASN A O 1
ATOM 1577 N N . TRP A 1 194 ? 31.587 -6.860 -39.392 1.00 19.09 220 TRP A N 1
ATOM 1578 C CA . TRP A 1 194 ? 30.166 -6.614 -39.626 1.00 19.75 220 TRP A CA 1
ATOM 1579 C C . TRP A 1 194 ? 29.766 -6.807 -41.084 1.00 21.53 220 TRP A C 1
ATOM 1580 O O . TRP A 1 194 ? 28.611 -7.126 -41.371 1.00 20.88 220 TRP A O 1
ATOM 1591 N N . ASN A 1 195 ? 30.707 -6.623 -42.005 1.00 20.25 221 ASN A N 1
ATOM 1592 C CA . ASN A 1 195 ? 30.417 -6.905 -43.413 1.00 21.76 221 ASN A CA 1
ATOM 1593 C C . ASN A 1 195 ? 30.224 -8.400 -43.649 1.00 21.80 221 ASN A C 1
ATOM 1594 O O . ASN A 1 195 ? 29.335 -8.811 -44.399 1.00 22.40 221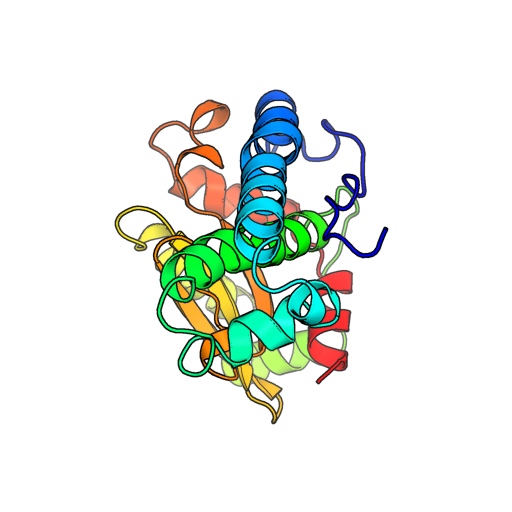 ASN A O 1
ATOM 1599 N N . GLY A 1 196 ? 31.049 -9.208 -42.992 1.00 21.54 222 GLY A N 1
ATOM 1600 C CA . GLY A 1 196 ? 30.893 -10.653 -43.049 1.00 21.29 222 GLY A CA 1
ATOM 1601 C C . GLY A 1 196 ? 29.585 -11.068 -42.393 1.00 19.61 222 GLY A C 1
ATOM 1602 O O . GLY A 1 196 ? 28.872 -11.941 -42.903 1.00 20.87 222 GLY A O 1
ATOM 1603 N N . ALA A 1 197 ? 29.262 -10.437 -41.268 1.00 18.44 223 ALA A N 1
ATOM 1604 C CA . ALA A 1 197 ? 28.004 -10.702 -40.581 1.00 19.96 223 ALA A CA 1
ATOM 1605 C C . ALA A 1 197 ? 26.818 -10.401 -41.501 1.00 23.64 223 ALA A C 1
ATOM 1606 O O . ALA A 1 197 ? 25.850 -11.165 -41.556 1.00 20.44 223 ALA A O 1
ATOM 1608 N N . LEU A 1 198 ? 26.897 -9.286 -42.222 1.00 19.66 224 LEU A N 1
ATOM 1609 C CA . LEU A 1 198 ? 25.841 -8.922 -43.167 1.00 22.06 224 LEU A CA 1
ATOM 1610 C C . LEU A 1 198 ? 25.683 -9.991 -44.245 1.00 22.10 224 LEU A C 1
ATOM 1611 O O . LEU A 1 198 ? 24.561 -10.355 -44.611 1.00 25.09 224 LEU A O 1
ATOM 1616 N N . GLU A 1 199 ? 26.799 -10.503 -44.754 1.00 21.35 225 GLU A N 1
ATOM 1617 C CA . GLU A 1 199 ? 26.741 -11.551 -45.764 1.00 26.00 225 GLU A CA 1
ATOM 1618 C C . GLU A 1 199 ? 26.118 -12.821 -45.196 1.00 26.52 225 GLU A C 1
ATOM 1619 O O . GLU A 1 199 ? 25.339 -13.493 -45.867 1.00 25.05 225 GLU A O 1
ATOM 1625 N N . ASN A 1 200 ? 26.462 -13.146 -43.954 1.00 21.64 226 ASN A N 1
ATOM 1626 C CA . ASN A 1 200 ? 25.829 -14.270 -43.280 1.00 21.63 226 ASN A CA 1
ATOM 1627 C C . ASN A 1 200 ? 24.314 -14.105 -43.195 1.00 23.10 226 ASN A C 1
ATOM 1628 O O . ASN A 1 200 ? 23.561 -15.065 -43.376 1.00 26.48 226 ASN A O 1
ATOM 1633 N N . TYR A 1 201 ? 23.869 -12.889 -42.912 1.00 20.47 227 TYR A N 1
ATOM 1634 C CA . TYR A 1 201 ? 22.446 -12.616 -42.774 1.00 23.60 227 TYR A CA 1
ATOM 1635 C C . TYR A 1 201 ? 21.757 -12.648 -44.135 1.00 28.13 227 TYR A C 1
ATOM 1636 O O . TYR A 1 201 ? 20.642 -13.154 -44.261 1.00 28.05 227 TYR A O 1
ATOM 1645 N N . LYS A 1 202 ? 22.425 -12.120 -45.154 1.00 25.16 228 LYS A N 1
ATOM 1646 C CA . LYS A 1 202 ? 21.851 -12.103 -46.498 1.00 29.51 228 LYS A CA 1
ATOM 1647 C C . LYS A 1 202 ? 21.718 -13.495 -47.095 1.00 33.27 228 LYS A C 1
ATOM 1648 O O . LYS A 1 202 ? 20.882 -13.716 -47.971 1.00 32.97 228 LYS A O 1
ATOM 1654 N N . ASN A 1 203 ? 22.544 -14.430 -46.632 1.00 27.75 229 ASN A N 1
ATOM 1655 C CA . ASN A 1 203 ? 22.575 -15.766 -47.219 1.00 34.15 229 ASN A CA 1
ATOM 1656 C C . ASN A 1 203 ? 21.402 -16.647 -46.826 1.00 37.20 229 ASN A C 1
ATOM 1657 O O . ASN A 1 203 ? 21.261 -17.758 -47.333 1.00 43.56 229 ASN A O 1
ATOM 1662 N N . LEU A 1 204 ? 20.565 -16.150 -45.926 1.00 35.82 230 LEU A N 1
ATOM 1663 C CA . LEU A 1 204 ? 19.307 -16.816 -45.619 1.00 40.11 230 LEU A CA 1
ATOM 1664 C C . LEU A 1 204 ? 18.463 -16.901 -46.886 1.00 44.61 230 LEU A C 1
ATOM 1665 O O . LEU A 1 204 ? 18.343 -15.917 -47.617 1.00 41.97 230 LEU A O 1
#

Foldseek 3Di:
DLADDQDPQPDQLCLLPPLFHSVLSCCLRVPQLVVLSVQLRVLCVVPVVCSPPDLLRLLQQLVPPPPVCSVSSQQSSLSNVVSSQQSLQFGSDFDDADDPRLVLCCVQQVHVVSVLVVQLVQLVPDDAWWKKFFWAAPVLHTDIDIDHRSHDCSNVRIFGLHMDGNHCSRPCVPQNPPVSSSSVSRVRTGRNVSSVVSSVVD

B-factor: mean 25.5, std 9.06, range [12.48, 66.66]

Solvent-accessible surface area: 10063 Å² total; per-residue (Å²): 146,81,82,29,128,29,88,104,21,68,31,62,50,74,26,1,73,85,66,5,18,86,105,3,1,87,80,4,11,55,134,59,1,66,39,29,4,74,122,0,15,58,20,0,108,138,52,81,128,8,18,112,83,54,15,41,77,0,4,99,59,26,136,89,9,49,176,83,9,24,93,44,0,110,62,13,0,0,0,1,40,0,0,72,23,2,4,50,3,3,13,62,118,205,26,130,21,39,97,49,0,106,122,2,2,67,146,28,28,50,37,69,96,131,0,50,111,81,0,42,134,30,0,84,84,18,203,48,38,0,0,0,0,0,0,0,48,156,123,6,101,6,49,23,38,56,8,74,77,4,25,5,0,11,48,142,92,39,46,5,0,0,0,0,0,0,54,104,43,4,8,103,106,70,10,64,115,86,28,81,72,2,2,75,45,0,22,90,4,4,29,10,81,19,0,10,91,37,23,99,123,82

CATH classification: 1.10.287.990 (+1 more: 3.55.40.20)

Nearest PDB structures (foldseek):
  4jyy-assembly1_A  TM=1.005E+00  e=1.842E-36  Clostridioides difficile 630
  1xuq-assembly1_B  TM=9.813E-01  e=1.018E-24  Bacillus anthracis
  2rcv-assembly4_F  TM=9.766E-01  e=2.036E-24  Bacillus subtilis
  1xre-assembly1_B  TM=9.778E-01  e=1.813E-23  Bacillus anthracis
  6bej-assembly1_A  TM=9.713E-01  e=3.438E-23  Xanthomonas citri

Secondary structure (DSSP, 8-state):
-----PPPPSS-TTTTTTTS-HHHHHHIIIIIIHHHHHHHHHHHTTSGGGGGS-HHHHHH-GGGS-GGGHHHHHHHHHHHHHHHHHHHTB-SS-----HHHHHHHHHHHSSHHHHHHHHHHHHHH--SSEEEEEEE-TT--EEEEEEETT--GGGGT-EEEEEEE-SGGGTHHHHTT-HHHHHHHHTTTB-HHHHHHHHHT-